Protein AF-A0A1Z8ZRT2-F1 (afdb_monomer_lite)

Structure (mmCIF, N/CA/C/O backbone):
data_AF-A0A1Z8ZRT2-F1
#
_entry.id   AF-A0A1Z8ZRT2-F1
#
loop_
_atom_site.group_PDB
_atom_site.id
_atom_site.type_symbol
_atom_site.label_atom_id
_atom_site.label_alt_id
_atom_site.label_comp_id
_atom_site.label_asym_id
_atom_site.label_entity_id
_atom_site.label_seq_id
_atom_site.pdbx_PDB_ins_code
_atom_site.Cartn_x
_atom_site.Cartn_y
_atom_site.Cartn_z
_atom_site.occupancy
_atom_site.B_iso_or_equiv
_atom_site.auth_seq_id
_atom_site.auth_comp_id
_atom_site.auth_asym_id
_atom_site.auth_atom_id
_atom_site.pdbx_PDB_model_num
ATOM 1 N N . MET A 1 1 ? -51.781 -37.586 45.642 1.00 40.62 1 MET A N 1
ATOM 2 C CA . MET A 1 1 ? -51.085 -38.633 44.865 1.00 40.62 1 MET A CA 1
ATOM 3 C C . MET A 1 1 ? -51.512 -38.488 43.413 1.00 40.62 1 MET A C 1
ATOM 5 O O . MET A 1 1 ? -52.638 -38.838 43.121 1.00 40.62 1 MET A O 1
ATOM 9 N N . ILE A 1 2 ? -50.657 -37.904 42.571 1.00 26.28 2 ILE A N 1
ATOM 10 C CA . ILE A 1 2 ? -50.492 -38.140 41.124 1.00 26.28 2 ILE A CA 1
ATOM 11 C C . ILE A 1 2 ? -49.087 -37.597 40.826 1.00 26.28 2 ILE A C 1
ATOM 13 O O . ILE A 1 2 ? -48.783 -36.442 41.111 1.00 26.28 2 ILE A O 1
ATOM 17 N N . ARG A 1 3 ? -48.207 -38.498 40.387 1.00 27.44 3 ARG A N 1
ATOM 18 C CA . ARG A 1 3 ? -46.852 -38.218 39.903 1.00 27.44 3 ARG A CA 1
ATOM 19 C C . ARG A 1 3 ? -46.964 -37.638 38.494 1.00 27.44 3 ARG A C 1
ATOM 21 O O . ARG A 1 3 ? -47.709 -38.202 37.697 1.00 27.44 3 ARG A O 1
ATOM 28 N N . LEU A 1 4 ? -46.169 -36.621 38.167 1.00 26.97 4 LEU A N 1
ATOM 29 C CA . LEU A 1 4 ? -45.763 -36.389 36.783 1.00 26.97 4 LEU A CA 1
ATOM 30 C C . LEU A 1 4 ? -44.278 -36.702 36.625 1.00 26.97 4 LEU A C 1
ATOM 32 O O . LEU A 1 4 ? -43.431 -36.310 37.426 1.00 26.97 4 LEU A O 1
ATOM 36 N N . THR A 1 5 ? -44.032 -37.519 35.615 1.00 31.81 5 THR A N 1
ATOM 37 C CA . THR A 1 5 ? -42.800 -38.226 35.302 1.00 31.81 5 THR A CA 1
ATOM 38 C C . THR A 1 5 ? -41.973 -37.401 34.316 1.00 31.81 5 THR A C 1
ATOM 40 O O . THR A 1 5 ? -42.526 -36.638 33.529 1.00 31.81 5 THR A O 1
ATOM 43 N N . LYS A 1 6 ? -40.651 -37.586 34.381 1.00 31.73 6 LYS A N 1
ATOM 44 C CA . LYS A 1 6 ? -39.601 -37.042 33.505 1.00 31.73 6 LYS A CA 1
ATOM 45 C C . LYS A 1 6 ? -40.044 -36.813 32.051 1.00 31.73 6 LYS A C 1
ATOM 47 O O . LYS A 1 6 ? -40.508 -37.744 31.397 1.00 31.73 6 LYS A O 1
ATOM 52 N N . ILE A 1 7 ? -39.789 -35.607 31.545 1.00 31.06 7 ILE A N 1
ATOM 53 C CA . ILE A 1 7 ? -39.770 -35.308 30.111 1.00 31.06 7 ILE A CA 1
ATOM 54 C C . ILE A 1 7 ? -38.456 -35.862 29.552 1.00 31.06 7 ILE A C 1
ATOM 56 O O . ILE A 1 7 ? -37.372 -35.521 30.026 1.00 31.06 7 ILE A O 1
ATOM 60 N N . SER A 1 8 ? -38.582 -36.782 28.600 1.00 32.78 8 SER A N 1
ATOM 61 C CA . SER A 1 8 ? -37.483 -37.422 27.884 1.00 32.78 8 SER A CA 1
ATOM 62 C C . SER A 1 8 ? -36.774 -36.427 26.969 1.00 32.78 8 SER A C 1
ATOM 64 O O . SER A 1 8 ? -37.415 -35.673 26.241 1.00 32.78 8 SER A O 1
ATOM 66 N N . SER A 1 9 ? -35.446 -36.470 26.997 1.00 31.97 9 SER A N 1
ATOM 67 C CA . SER A 1 9 ? -34.541 -35.735 26.120 1.00 31.97 9 SER A CA 1
ATOM 68 C C . SER A 1 9 ? -34.845 -36.012 24.644 1.00 31.97 9 SER A C 1
ATOM 70 O O . SER A 1 9 ? -34.827 -37.163 24.209 1.00 31.97 9 SER A O 1
ATOM 72 N N . ILE A 1 10 ? -35.094 -34.955 23.873 1.00 34.88 10 ILE A N 1
ATOM 73 C CA . ILE A 1 10 ? -35.064 -34.997 22.410 1.00 34.88 10 ILE A CA 1
ATOM 74 C C . ILE A 1 10 ? -33.595 -34.870 22.008 1.00 34.88 10 ILE A C 1
ATOM 76 O O . ILE A 1 10 ? -32.973 -33.832 22.218 1.00 34.88 10 ILE A O 1
ATOM 80 N N . LEU A 1 11 ? -33.031 -35.951 21.472 1.00 28.72 11 LEU A N 1
ATOM 81 C CA . LEU A 1 11 ? -31.733 -35.937 20.811 1.00 28.72 11 LEU A CA 1
ATOM 82 C C . LEU A 1 11 ? -31.911 -35.209 19.470 1.00 28.72 11 LEU A C 1
ATOM 84 O O . LEU A 1 11 ? -32.444 -35.782 18.520 1.00 28.72 11 LEU A O 1
ATOM 88 N N . ALA A 1 12 ? -31.525 -33.935 19.410 1.00 32.47 12 ALA A N 1
ATOM 89 C CA . ALA A 1 12 ? -31.417 -33.207 18.154 1.00 32.47 12 ALA A CA 1
ATOM 90 C C . ALA A 1 12 ? -30.205 -33.756 17.392 1.00 32.47 12 ALA A C 1
ATOM 92 O O . ALA A 1 12 ? -29.061 -33.598 17.815 1.00 32.47 12 ALA A O 1
ATOM 93 N N . LEU A 1 13 ? -30.467 -34.453 16.289 1.00 30.58 13 LEU A N 1
ATOM 94 C CA . LEU A 1 13 ? -29.439 -34.875 15.351 1.00 30.58 13 LEU A CA 1
ATOM 95 C C . LEU A 1 13 ? -28.993 -33.626 14.577 1.00 30.58 13 LEU A C 1
ATOM 97 O O . LEU A 1 13 ? -29.640 -33.226 13.613 1.00 30.58 13 LEU A O 1
ATOM 101 N N . ALA A 1 14 ? -27.934 -32.967 15.045 1.00 32.75 14 ALA A N 1
ATOM 102 C CA . ALA A 1 14 ? -27.292 -31.890 14.307 1.00 32.75 14 ALA A CA 1
ATOM 103 C C . ALA A 1 14 ? -26.551 -32.504 13.113 1.00 32.75 14 ALA A C 1
ATOM 105 O O . ALA A 1 14 ? -25.493 -33.115 13.258 1.00 32.75 14 ALA A O 1
ATOM 106 N N . THR A 1 15 ? -27.135 -32.387 11.923 1.00 34.34 15 THR A N 1
ATOM 107 C CA . THR A 1 15 ? -26.413 -32.594 10.668 1.00 34.34 15 THR A CA 1
ATOM 108 C C . THR A 1 15 ? -25.341 -31.514 10.584 1.00 34.34 15 THR A C 1
ATOM 110 O O . THR A 1 15 ? -25.647 -30.362 10.288 1.00 34.34 15 THR A O 1
ATOM 113 N N . ALA A 1 16 ? -24.093 -31.874 10.875 1.00 33.41 16 ALA A N 1
ATOM 114 C CA . ALA A 1 16 ? -22.946 -31.045 10.545 1.00 33.41 16 ALA A CA 1
ATOM 115 C C . ALA A 1 16 ? -22.847 -30.988 9.014 1.00 33.41 16 ALA A C 1
ATOM 117 O O . ALA A 1 16 ? -22.300 -31.890 8.379 1.00 33.41 16 ALA A O 1
ATOM 118 N N . MET A 1 17 ? -23.441 -29.960 8.406 1.00 33.53 17 MET A N 1
ATOM 119 C CA . MET A 1 17 ? -22.989 -29.531 7.091 1.00 33.53 17 MET A CA 1
ATOM 120 C C . MET A 1 17 ? -21.587 -28.978 7.306 1.00 33.53 17 MET A C 1
ATOM 122 O O . MET A 1 17 ? -21.421 -27.974 7.989 1.00 33.53 17 MET A O 1
ATOM 126 N N . ALA A 1 18 ? -20.583 -29.666 6.767 1.00 33.94 18 ALA A N 1
ATOM 127 C CA . ALA A 1 18 ? -19.279 -29.065 6.575 1.00 33.94 18 ALA A CA 1
ATOM 128 C C . ALA A 1 18 ? -19.477 -27.905 5.593 1.00 33.94 18 ALA A C 1
ATOM 130 O O . ALA A 1 18 ? -19.577 -28.117 4.383 1.00 33.94 18 ALA A O 1
ATOM 131 N N . SER A 1 19 ? -19.619 -26.691 6.120 1.00 34.41 19 SER A N 1
ATOM 132 C CA . SER A 1 19 ? -19.402 -25.480 5.351 1.00 34.41 19 SER A CA 1
ATOM 133 C C . SER A 1 19 ? -17.960 -25.544 4.867 1.00 34.41 19 SER A C 1
ATOM 135 O O . SER A 1 19 ? -17.008 -25.497 5.643 1.00 34.41 19 SER A O 1
ATOM 137 N N . ILE A 1 20 ? -17.790 -25.727 3.561 1.00 32.97 20 ILE A N 1
ATOM 138 C CA . ILE A 1 20 ? -16.544 -25.351 2.908 1.00 32.97 20 ILE A CA 1
ATOM 139 C C . ILE A 1 20 ? -16.534 -23.829 3.005 1.00 32.97 20 ILE A C 1
ATOM 141 O O . ILE A 1 20 ? -17.142 -23.151 2.180 1.00 32.97 20 ILE A O 1
ATOM 145 N N . SER A 1 21 ? -15.931 -23.302 4.068 1.00 33.78 21 SER A N 1
ATOM 146 C CA . SER A 1 21 ? -15.617 -21.886 4.167 1.00 33.78 21 SER A CA 1
ATOM 147 C C . SER A 1 21 ? -14.572 -21.605 3.098 1.00 33.78 21 SER A C 1
ATOM 149 O O . SER A 1 21 ? -13.375 -21.786 3.308 1.00 33.78 21 SER A O 1
ATOM 151 N N . THR A 1 22 ? -15.021 -21.227 1.904 1.00 32.25 22 THR A N 1
ATOM 152 C CA . THR A 1 22 ? -14.171 -20.470 0.996 1.00 32.25 22 THR A CA 1
ATOM 153 C C . THR A 1 22 ? -13.932 -19.148 1.703 1.00 32.25 22 THR A C 1
ATOM 155 O O . THR A 1 22 ? -14.836 -18.316 1.755 1.00 32.25 22 THR A O 1
ATOM 158 N N . THR A 1 23 ? -12.762 -18.972 2.315 1.00 39.47 23 THR A N 1
ATOM 159 C CA . THR A 1 23 ? -12.297 -17.631 2.665 1.00 39.47 23 THR A CA 1
ATOM 160 C C . THR A 1 23 ? -12.347 -16.838 1.368 1.00 39.47 23 THR A C 1
ATOM 162 O O . THR A 1 23 ? -11.610 -17.164 0.434 1.00 39.47 23 THR A O 1
ATOM 165 N N . ALA A 1 24 ? -13.284 -15.896 1.255 1.00 46.62 24 ALA A N 1
ATOM 166 C CA . ALA A 1 24 ? -13.259 -14.950 0.155 1.00 46.62 24 ALA A CA 1
ATOM 167 C C . ALA A 1 24 ? -11.859 -14.325 0.173 1.00 46.62 24 ALA A C 1
ATOM 169 O O . ALA A 1 24 ? -11.406 -13.865 1.223 1.00 46.62 24 ALA A O 1
ATOM 170 N N . MET A 1 25 ? -11.135 -14.431 -0.941 1.00 56.59 25 MET A N 1
ATOM 171 C CA . MET A 1 25 ? -9.879 -13.703 -1.088 1.00 56.59 25 MET A CA 1
ATOM 172 C C . MET A 1 25 ? -10.206 -12.218 -0.916 1.00 56.59 25 MET A C 1
ATOM 174 O O . MET A 1 25 ? -11.257 -11.770 -1.374 1.00 56.59 25 MET A O 1
ATOM 178 N N . ALA A 1 26 ? -9.344 -11.490 -0.210 1.00 66.81 26 ALA A N 1
ATOM 179 C CA . ALA A 1 26 ? -9.442 -10.041 -0.114 1.00 66.81 26 ALA A CA 1
ATOM 180 C C . ALA A 1 26 ? -9.537 -9.427 -1.518 1.00 66.81 26 ALA A C 1
ATOM 182 O O . ALA A 1 26 ? -8.738 -9.791 -2.381 1.00 66.81 26 ALA A O 1
ATOM 183 N N . SER A 1 27 ? -10.477 -8.501 -1.726 1.00 88.19 27 SER A N 1
ATOM 184 C CA . SER A 1 27 ? -10.545 -7.725 -2.967 1.00 88.19 27 SER A CA 1
ATOM 185 C C . SER A 1 27 ? -9.287 -6.867 -3.090 1.00 88.19 27 SER A C 1
ATOM 187 O O . SER A 1 27 ? -8.834 -6.273 -2.105 1.00 88.19 27 SER A O 1
ATOM 189 N N . SER A 1 28 ? -8.704 -6.765 -4.286 1.00 95.00 28 SER A N 1
ATOM 190 C CA . SER A 1 28 ? -7.511 -5.934 -4.484 1.00 95.00 28 SER A CA 1
ATOM 191 C C . SER A 1 28 ? -7.528 -5.119 -5.768 1.00 95.00 28 SER A C 1
ATOM 193 O O . SER A 1 28 ? -8.181 -5.458 -6.744 1.00 95.00 28 SER A O 1
ATOM 195 N N . ILE A 1 29 ? -6.793 -4.007 -5.760 1.00 97.81 29 ILE A N 1
ATOM 196 C CA . ILE A 1 29 ? -6.564 -3.150 -6.926 1.00 97.81 29 ILE A CA 1
ATOM 197 C C . ILE A 1 29 ? -5.072 -3.176 -7.233 1.00 97.81 29 ILE A C 1
ATOM 199 O O . ILE A 1 29 ? -4.267 -2.636 -6.473 1.00 97.81 29 ILE A O 1
ATOM 203 N N . GLY A 1 30 ? -4.701 -3.798 -8.349 1.00 97.06 30 GLY A N 1
ATOM 204 C CA . GLY A 1 30 ? -3.339 -3.806 -8.875 1.00 97.06 30 GLY A CA 1
ATOM 205 C C . GLY A 1 30 ? -3.077 -2.729 -9.887 1.00 97.06 30 GLY A C 1
ATOM 206 O O . GLY A 1 30 ? -3.817 -2.629 -10.863 1.00 97.06 30 GLY A O 1
ATOM 207 N N . VAL A 1 31 ? -1.979 -2.002 -9.727 1.00 94.94 31 VAL A N 1
ATOM 208 C CA . VAL A 1 31 ? -1.516 -1.050 -10.730 1.00 94.94 31 VAL A CA 1
ATOM 209 C C . VAL A 1 31 ? -0.057 -1.310 -11.044 1.00 94.94 31 VAL A C 1
ATOM 211 O O . VAL A 1 31 ? 0.807 -1.273 -10.174 1.00 94.94 31 VAL A O 1
ATOM 214 N N . ASN A 1 32 ? 0.208 -1.547 -12.318 1.00 90.94 32 ASN A N 1
ATOM 215 C CA . ASN A 1 32 ? 1.533 -1.792 -12.848 1.00 90.94 32 ASN A CA 1
ATOM 216 C C . ASN A 1 32 ? 1.996 -0.588 -13.675 1.00 90.94 32 ASN A C 1
ATOM 218 O O . ASN A 1 32 ? 1.208 0.002 -14.424 1.00 90.94 32 ASN A O 1
ATOM 222 N N . THR A 1 33 ? 3.279 -0.244 -13.584 1.00 83.44 33 THR A N 1
ATOM 223 C CA . THR A 1 33 ? 3.902 0.628 -14.583 1.00 83.44 33 THR A CA 1
ATOM 224 C C . THR A 1 33 ? 3.950 -0.133 -15.907 1.00 83.44 33 THR A C 1
ATOM 226 O O . THR A 1 33 ? 4.664 -1.118 -16.043 1.00 83.44 33 THR A O 1
ATOM 229 N N . GLY A 1 34 ? 3.128 0.274 -16.874 1.00 71.56 34 GLY A N 1
ATOM 230 C CA . GLY A 1 34 ? 3.142 -0.289 -18.223 1.00 71.56 34 GLY A CA 1
ATOM 231 C C . GLY A 1 34 ? 4.236 0.352 -19.084 1.00 71.56 34 GLY A C 1
ATOM 232 O O . GLY A 1 34 ? 4.820 1.365 -18.689 1.00 71.56 34 GLY A O 1
ATOM 233 N N . PRO A 1 35 ? 4.521 -0.203 -20.273 1.00 67.12 35 PRO A N 1
ATOM 234 C CA . PRO A 1 35 ? 5.529 0.347 -21.164 1.00 67.12 35 PRO A CA 1
ATOM 235 C C . PRO A 1 35 ? 5.057 1.678 -21.726 1.00 67.12 35 PRO A C 1
ATOM 237 O O . PRO A 1 35 ? 3.865 1.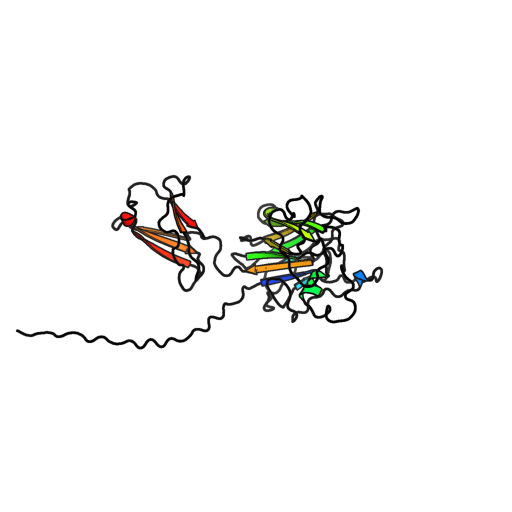885 -21.973 1.00 67.12 35 PRO A O 1
ATOM 240 N N . SER A 1 36 ? 6.013 2.550 -22.020 1.00 57.62 36 SER A N 1
ATOM 241 C CA . SER A 1 36 ? 5.745 3.744 -22.798 1.00 57.62 36 SER A CA 1
ATOM 242 C C . SER A 1 36 ? 5.508 3.385 -24.256 1.00 57.62 36 SER A C 1
ATOM 244 O O . SER A 1 36 ? 6.184 2.525 -24.817 1.00 57.62 36 SER A O 1
ATOM 246 N N . ASN A 1 37 ? 4.617 4.103 -24.939 1.00 49.88 37 ASN A N 1
ATOM 247 C CA . ASN A 1 37 ? 4.664 4.157 -26.402 1.00 49.88 37 ASN A CA 1
ATOM 248 C C . ASN A 1 37 ? 5.900 4.972 -26.854 1.00 49.88 37 ASN A C 1
ATOM 250 O O . ASN A 1 37 ? 5.742 6.093 -27.327 1.00 49.88 37 ASN A O 1
ATOM 254 N N . ALA A 1 38 ? 7.102 4.429 -26.625 1.00 40.00 38 ALA A N 1
ATOM 255 C CA . ALA A 1 38 ? 8.423 4.701 -27.209 1.00 40.00 38 ALA A CA 1
ATOM 256 C C . ALA A 1 38 ? 9.478 4.201 -26.186 1.00 40.00 38 ALA A C 1
ATOM 258 O O . ALA A 1 38 ? 9.766 4.910 -25.234 1.00 40.00 38 ALA A O 1
ATOM 259 N N . GLY A 1 39 ? 10.091 3.026 -26.297 1.00 44.75 39 GLY A N 1
ATOM 260 C CA . GLY A 1 39 ? 10.243 2.231 -27.501 1.00 44.75 39 GLY A CA 1
ATOM 261 C C . GLY A 1 39 ? 10.816 3.038 -28.662 1.00 44.75 39 GLY A C 1
ATOM 262 O O . GLY A 1 39 ? 10.532 2.701 -29.805 1.00 44.75 39 GLY A O 1
ATOM 263 N N . ASP A 1 40 ? 11.544 4.137 -28.425 1.00 39.88 40 ASP A N 1
ATOM 264 C CA . ASP A 1 40 ? 12.208 4.844 -29.531 1.00 39.88 40 ASP A CA 1
ATOM 265 C C . ASP A 1 40 ? 13.368 4.013 -30.118 1.00 39.88 40 ASP A C 1
ATOM 267 O O . ASP A 1 40 ? 13.955 4.382 -31.136 1.00 39.88 40 ASP A O 1
ATOM 271 N N . GLY A 1 41 ? 13.659 2.861 -29.498 1.00 40.47 41 GLY A N 1
ATOM 272 C CA . GLY A 1 41 ? 14.710 1.939 -29.899 1.00 40.47 41 GLY A CA 1
ATOM 273 C C . GLY A 1 41 ? 16.104 2.479 -29.601 1.00 40.47 41 GLY A C 1
ATOM 274 O O . GLY A 1 41 ? 17.073 1.947 -30.142 1.00 40.47 41 GLY A O 1
ATOM 275 N N . SER A 1 42 ? 16.220 3.533 -28.787 1.00 39.72 42 SER A N 1
ATOM 276 C CA . SER A 1 42 ? 17.508 4.089 -28.381 1.00 39.72 42 SER A CA 1
ATOM 277 C C . SER A 1 42 ? 18.240 3.195 -27.379 1.00 39.72 42 SER A C 1
ATOM 279 O O . SER A 1 42 ? 19.470 3.266 -27.315 1.00 39.72 42 SER A O 1
ATOM 281 N N . SER A 1 43 ? 17.524 2.300 -26.684 1.00 48.66 43 SER A N 1
ATOM 282 C CA . SER A 1 43 ? 18.099 1.296 -25.788 1.00 48.66 43 SER A CA 1
ATOM 283 C C . SER A 1 43 ? 17.366 -0.068 -25.857 1.00 48.66 43 SER A C 1
ATOM 285 O O . SER A 1 43 ? 16.169 -0.119 -26.165 1.00 48.66 43 SER A O 1
ATOM 287 N N . PRO A 1 44 ? 18.059 -1.202 -25.621 1.00 49.03 44 PRO A N 1
ATOM 288 C CA . PRO A 1 44 ? 17.436 -2.517 -25.415 1.00 49.03 44 PRO A CA 1
ATOM 289 C C . PRO A 1 44 ? 16.411 -2.563 -24.270 1.00 49.03 44 PRO A C 1
ATOM 291 O O . PRO A 1 44 ? 15.555 -3.447 -24.257 1.00 49.03 44 PRO A O 1
ATOM 294 N N . GLU A 1 45 ? 16.505 -1.640 -23.318 1.00 49.31 45 GLU A N 1
ATOM 295 C CA . GLU A 1 45 ? 15.654 -1.486 -22.138 1.00 49.31 45 GLU A CA 1
ATOM 296 C C . GLU A 1 45 ? 14.284 -0.868 -22.494 1.00 49.31 45 GLU A C 1
ATOM 298 O O . GLU A 1 45 ? 13.249 -1.305 -21.990 1.00 49.31 45 GLU A O 1
ATOM 303 N N . ASP A 1 46 ? 14.241 0.023 -23.491 1.00 48.72 46 ASP A N 1
ATOM 304 C CA . ASP A 1 46 ? 13.020 0.702 -23.958 1.00 48.72 46 ASP A CA 1
ATOM 305 C C . ASP A 1 46 ? 12.096 -0.165 -24.836 1.00 48.72 46 ASP A C 1
ATOM 307 O O . ASP A 1 46 ? 10.977 0.240 -25.157 1.00 48.72 46 ASP A O 1
ATOM 311 N N . ALA A 1 47 ? 12.546 -1.347 -25.266 1.00 47.09 47 ALA A N 1
ATOM 312 C CA . ALA A 1 47 ? 11.814 -2.230 -26.183 1.00 47.09 47 ALA A CA 1
ATOM 313 C C . ALA A 1 47 ? 11.018 -3.349 -25.480 1.00 47.09 47 ALA A C 1
ATOM 315 O O . ALA A 1 47 ? 10.528 -4.267 -26.146 1.00 47.09 47 ALA A O 1
ATOM 316 N N . GLN A 1 48 ? 10.928 -3.327 -24.149 1.00 60.78 48 GLN A N 1
ATOM 317 C CA . GLN A 1 48 ? 10.548 -4.509 -23.380 1.00 60.78 48 GLN A CA 1
ATOM 318 C C . GLN A 1 48 ? 9.108 -4.485 -22.877 1.00 60.78 48 GLN A C 1
ATOM 320 O O . GLN A 1 48 ? 8.577 -3.463 -22.455 1.00 60.78 48 GLN A O 1
ATOM 325 N N . ASN A 1 49 ? 8.472 -5.657 -22.923 1.00 65.56 49 ASN A N 1
ATOM 326 C CA . ASN A 1 49 ? 7.120 -5.845 -22.425 1.00 65.56 49 ASN A CA 1
ATOM 327 C C . ASN A 1 49 ? 7.137 -5.986 -20.897 1.00 65.56 49 ASN A C 1
ATOM 329 O O . ASN A 1 49 ? 7.528 -7.029 -20.385 1.00 65.56 49 ASN A O 1
ATOM 333 N N . ASN A 1 50 ? 6.677 -4.961 -20.193 1.00 76.00 50 ASN A N 1
ATOM 334 C CA . ASN A 1 50 ? 6.294 -4.987 -18.780 1.00 76.00 50 ASN A CA 1
ATOM 335 C C . ASN A 1 50 ? 4.767 -4.921 -18.617 1.00 76.00 50 ASN A C 1
ATOM 337 O O . ASN A 1 50 ? 4.283 -4.628 -17.534 1.00 76.00 50 ASN A O 1
ATOM 341 N N . VAL A 1 51 ? 3.976 -5.176 -19.669 1.00 83.62 51 VAL A N 1
ATOM 342 C CA . VAL A 1 51 ? 2.522 -5.340 -19.521 1.00 83.62 51 VAL A CA 1
ATOM 343 C C . VAL A 1 51 ? 2.260 -6.650 -18.798 1.00 83.62 51 VAL A C 1
ATOM 345 O O . VAL A 1 51 ? 2.676 -7.702 -19.281 1.00 83.62 51 VAL A O 1
ATOM 348 N N . VAL A 1 52 ? 1.505 -6.596 -17.703 1.00 88.00 52 VAL A N 1
ATOM 349 C CA . VAL A 1 52 ? 0.958 -7.774 -17.022 1.00 88.00 52 VAL A CA 1
ATOM 350 C C . VAL A 1 52 ? -0.391 -8.113 -17.669 1.00 88.00 52 VAL A C 1
ATOM 352 O O . VAL A 1 52 ? -1.338 -7.334 -17.530 1.00 88.00 52 VAL A O 1
ATOM 355 N N . PRO A 1 53 ? -0.520 -9.227 -18.418 1.00 88.19 53 PRO A N 1
ATOM 356 C CA . PRO A 1 53 ? -1.787 -9.612 -19.030 1.00 88.19 53 PRO A CA 1
ATOM 357 C C . PRO A 1 53 ? -2.892 -9.805 -17.983 1.00 88.19 53 PRO A C 1
ATOM 359 O O . PRO A 1 53 ? -2.598 -10.282 -16.889 1.00 88.19 53 PRO A O 1
ATOM 362 N N . PRO A 1 54 ? -4.174 -9.573 -18.324 1.00 89.25 54 PRO A N 1
ATOM 363 C CA . PRO A 1 54 ? -5.282 -9.773 -17.385 1.00 89.25 54 PRO A CA 1
ATOM 364 C C . PRO A 1 54 ? -5.349 -11.183 -16.784 1.00 89.25 54 PRO A C 1
ATOM 366 O O . PRO A 1 54 ? -5.845 -11.357 -15.682 1.00 89.25 54 PRO A O 1
ATOM 369 N N . THR A 1 55 ? -4.833 -12.194 -17.490 1.00 89.19 55 THR A N 1
ATOM 370 C CA . THR A 1 55 ? -4.806 -13.595 -17.042 1.00 89.19 55 THR A CA 1
ATOM 371 C C . THR A 1 55 ? -3.547 -13.984 -16.270 1.00 89.19 55 THR A C 1
ATOM 373 O O . THR A 1 55 ? -3.479 -15.103 -15.768 1.00 89.19 55 THR A O 1
ATOM 376 N N . SER A 1 56 ? -2.525 -13.130 -16.244 1.00 90.25 56 SER A N 1
ATOM 377 C CA . SER A 1 56 ? -1.291 -13.402 -15.512 1.00 90.25 56 SER A CA 1
ATOM 378 C C . SER A 1 56 ? -1.468 -13.013 -14.054 1.00 90.25 56 SER A C 1
ATOM 380 O O . SER A 1 56 ? -2.036 -11.967 -13.745 1.00 90.25 56 SER A O 1
ATOM 382 N N . THR A 1 57 ? -0.968 -13.865 -13.168 1.00 92.31 57 THR A N 1
ATOM 383 C CA . THR A 1 57 ? -0.924 -13.586 -11.737 1.00 92.31 57 THR A CA 1
ATOM 384 C C . THR A 1 57 ? 0.383 -12.886 -11.397 1.00 92.31 57 THR A C 1
ATOM 386 O O . THR A 1 57 ? 1.428 -13.319 -11.882 1.00 92.31 57 THR A O 1
ATOM 389 N N . ALA A 1 58 ? 0.317 -11.830 -10.586 1.00 93.75 58 ALA A N 1
ATOM 390 C CA . ALA A 1 58 ? 1.501 -11.180 -10.033 1.00 93.75 58 ALA A CA 1
ATOM 391 C C . ALA A 1 58 ? 1.263 -10.629 -8.617 1.00 93.75 58 ALA A C 1
ATOM 393 O O . ALA A 1 58 ? 0.108 -10.371 -8.256 1.00 93.75 58 ALA A O 1
ATOM 394 N N . GLY A 1 59 ? 2.349 -10.383 -7.880 1.00 94.44 59 GLY A N 1
ATOM 395 C CA . GLY A 1 59 ? 2.378 -9.772 -6.551 1.00 94.44 59 GLY A CA 1
ATOM 396 C C . GLY A 1 59 ? 2.486 -10.779 -5.403 1.00 94.44 59 GLY A C 1
ATOM 397 O O . GLY A 1 59 ? 2.116 -11.945 -5.537 1.00 94.44 59 GLY A O 1
ATOM 398 N N . ILE A 1 60 ? 2.950 -10.312 -4.233 1.00 93.62 60 ILE A N 1
ATOM 399 C CA . ILE A 1 60 ? 2.996 -11.135 -3.009 1.00 93.62 60 ILE A CA 1
ATOM 400 C C . ILE A 1 60 ? 1.593 -11.505 -2.523 1.00 93.62 60 ILE A C 1
ATOM 402 O O . ILE A 1 60 ? 1.407 -12.578 -1.952 1.00 93.62 60 ILE A O 1
ATOM 406 N N . VAL A 1 61 ? 0.611 -10.634 -2.784 1.00 93.19 61 VAL A N 1
ATOM 407 C CA . VAL A 1 61 ? -0.815 -10.965 -2.760 1.00 93.19 61 VAL A CA 1
ATOM 408 C C . VAL A 1 61 ? -1.192 -11.319 -4.197 1.00 93.19 61 VAL A C 1
ATOM 410 O O . VAL A 1 61 ? -1.397 -10.409 -5.002 1.00 93.19 61 VAL A O 1
ATOM 413 N N . PRO A 1 62 ? -1.230 -12.610 -4.569 1.00 91.56 62 PRO A N 1
ATOM 414 C CA . PRO A 1 62 ? -1.311 -12.980 -5.973 1.00 91.56 62 PRO A CA 1
ATOM 415 C C . PRO A 1 62 ? -2.663 -12.563 -6.553 1.00 91.56 62 PRO A C 1
ATOM 417 O O . PRO A 1 62 ? -3.701 -13.038 -6.094 1.00 91.56 62 PRO A O 1
ATOM 420 N N . GLN A 1 63 ? -2.654 -11.713 -7.581 1.00 93.25 63 GLN A N 1
ATOM 421 C CA . GLN A 1 63 ? -3.876 -11.286 -8.272 1.00 93.25 63 GLN A CA 1
ATOM 422 C C . GLN A 1 63 ? -3.723 -11.324 -9.794 1.00 93.25 63 GLN A C 1
ATOM 424 O O . GLN A 1 63 ? -2.622 -11.185 -10.332 1.00 93.25 63 GLN A O 1
ATOM 429 N N . THR A 1 64 ? -4.858 -11.432 -10.476 1.00 93.06 64 THR A N 1
ATOM 430 C CA . THR A 1 64 ? -5.025 -11.201 -11.918 1.00 93.06 64 THR A CA 1
ATOM 431 C C . THR A 1 64 ? -5.538 -9.781 -12.196 1.00 93.06 64 THR A C 1
ATOM 433 O O . THR A 1 64 ? -5.691 -8.990 -11.273 1.00 93.06 64 THR A O 1
ATOM 436 N N . ASN A 1 65 ? -5.813 -9.441 -13.462 1.00 94.50 65 ASN A N 1
ATOM 437 C CA . ASN A 1 65 ? -6.455 -8.173 -13.856 1.00 94.50 65 ASN A CA 1
ATOM 438 C C . ASN A 1 65 ? -5.713 -6.891 -13.426 1.00 94.50 65 ASN A C 1
ATOM 440 O O . ASN A 1 65 ? -6.327 -5.867 -13.134 1.00 94.50 65 ASN A O 1
ATOM 444 N N . TRP A 1 66 ? -4.379 -6.918 -13.449 1.00 94.69 66 TRP A N 1
ATOM 445 C CA . TRP A 1 66 ? -3.559 -5.734 -13.191 1.00 94.69 66 TRP A CA 1
ATOM 446 C C . TRP A 1 66 ? -3.868 -4.586 -14.166 1.00 94.69 66 TRP A C 1
ATOM 448 O O . TRP A 1 66 ? -3.898 -4.758 -15.389 1.00 94.69 66 TRP A O 1
ATOM 458 N N . ASN A 1 67 ? -4.021 -3.380 -13.621 1.00 93.81 67 ASN A N 1
ATOM 459 C CA . ASN A 1 67 ? -4.202 -2.156 -14.391 1.00 93.81 67 ASN A CA 1
ATOM 460 C C . ASN A 1 67 ? -2.838 -1.665 -14.890 1.00 93.81 67 ASN A C 1
ATOM 462 O O . ASN A 1 67 ? -2.000 -1.227 -14.104 1.00 93.81 67 ASN A O 1
ATOM 466 N N . ASN A 1 68 ? -2.600 -1.729 -16.200 1.00 88.56 68 ASN A N 1
ATOM 467 C CA . ASN A 1 68 ? -1.326 -1.319 -16.796 1.00 88.56 68 ASN A CA 1
ATOM 468 C C . ASN A 1 68 ? -1.347 0.166 -17.184 1.00 88.56 68 ASN A C 1
ATOM 470 O O . ASN A 1 68 ? -2.087 0.575 -18.081 1.00 88.56 68 ASN A O 1
ATOM 474 N N . VAL A 1 69 ? -0.501 0.970 -16.541 1.00 83.56 69 VAL A N 1
ATOM 475 C CA . VAL A 1 69 ? -0.350 2.406 -16.811 1.00 83.56 69 VAL A CA 1
ATOM 476 C C . VAL A 1 69 ? 0.614 2.606 -17.981 1.00 83.56 69 VAL A C 1
ATOM 478 O O . VAL A 1 69 ? 1.825 2.643 -17.797 1.00 83.56 69 VAL A O 1
ATOM 481 N N . MET A 1 70 ? 0.088 2.733 -19.198 1.00 75.31 70 MET A N 1
ATOM 482 C CA . MET A 1 70 ? 0.892 2.738 -20.436 1.00 75.31 70 MET A CA 1
ATOM 483 C C . MET A 1 70 ? 1.543 4.097 -20.772 1.00 75.31 70 MET A C 1
ATOM 485 O O . MET A 1 70 ? 2.206 4.223 -21.803 1.00 75.31 70 MET A O 1
ATOM 489 N N . GLN A 1 71 ? 1.268 5.162 -19.997 1.00 69.44 71 GLN A N 1
ATOM 490 C CA . GLN A 1 71 ? 1.718 6.533 -20.296 1.00 69.44 71 GLN A CA 1
ATOM 491 C C . GLN A 1 71 ? 2.246 7.330 -19.091 1.00 69.44 71 GLN A C 1
ATOM 493 O O . GLN A 1 71 ? 1.768 7.183 -17.970 1.00 69.44 71 GLN A O 1
ATOM 498 N N . GLY A 1 72 ? 3.262 8.162 -19.339 1.00 64.12 72 GLY A N 1
ATOM 499 C CA . GLY A 1 72 ? 3.902 9.035 -18.368 1.00 64.12 72 GLY A CA 1
ATOM 500 C C . GLY A 1 72 ? 3.126 10.325 -18.379 1.00 64.12 72 GLY A C 1
ATOM 501 O O . GLY A 1 72 ? 2.788 10.822 -19.453 1.00 64.12 72 GLY A O 1
ATOM 502 N N . ASN A 1 73 ? 2.803 10.841 -17.195 1.00 70.12 73 ASN A N 1
ATOM 503 C CA . ASN A 1 73 ? 1.774 11.868 -17.033 1.00 70.12 73 ASN A CA 1
ATOM 504 C C . ASN A 1 73 ? 0.399 11.358 -17.488 1.00 70.12 73 ASN A C 1
ATOM 506 O O . ASN A 1 73 ? -0.174 11.816 -18.478 1.00 70.12 73 ASN A O 1
ATOM 510 N N . TRP A 1 74 ? -0.125 10.393 -16.733 1.00 73.69 74 TRP A N 1
ATOM 511 C CA . TRP A 1 74 ? -1.458 9.845 -16.929 1.00 73.69 74 TRP A CA 1
ATOM 512 C C . TRP A 1 74 ? -2.452 10.595 -16.046 1.00 73.69 74 TRP A C 1
ATOM 514 O O . TRP A 1 74 ? -2.300 10.643 -14.823 1.00 73.69 74 TRP A O 1
ATOM 524 N N . GLY A 1 75 ? -3.460 11.208 -16.671 1.00 81.12 75 GLY A N 1
ATOM 525 C CA . GLY A 1 75 ? -4.580 11.799 -15.940 1.00 81.12 75 GLY A CA 1
ATOM 526 C C . GLY A 1 75 ? -5.388 10.735 -15.197 1.00 81.12 75 GLY A C 1
ATOM 527 O O . GLY A 1 75 ? -5.217 9.546 -15.442 1.00 81.12 75 GLY A O 1
ATOM 528 N N . ALA A 1 76 ? -6.287 11.165 -14.312 1.00 89.88 76 ALA A N 1
ATOM 529 C CA . ALA A 1 76 ? -7.144 10.257 -13.552 1.00 89.88 76 ALA A CA 1
ATOM 530 C C . ALA A 1 76 ? -7.904 9.296 -14.481 1.00 89.88 76 ALA A C 1
ATOM 532 O O . ALA A 1 76 ? -8.623 9.738 -15.383 1.00 89.88 76 ALA A O 1
ATOM 533 N N . GLN A 1 77 ? -7.720 7.993 -14.277 1.00 90.62 77 GLN A N 1
ATOM 534 C CA . GLN A 1 77 ? -8.433 6.922 -14.973 1.00 90.62 77 GLN A CA 1
ATOM 535 C C . GLN A 1 77 ? -9.030 5.952 -13.967 1.00 90.62 77 GLN A C 1
ATOM 537 O O . GLN A 1 77 ? -8.395 5.645 -12.962 1.00 90.62 77 GLN A O 1
ATOM 542 N N . GLN A 1 78 ? -10.226 5.452 -14.270 1.00 95.38 78 GLN A N 1
ATOM 543 C CA . GLN A 1 78 ? -10.836 4.379 -13.495 1.00 95.38 78 GLN A CA 1
ATOM 544 C C . GLN A 1 78 ? -10.047 3.080 -13.656 1.00 95.38 78 GLN A C 1
ATOM 546 O O . GLN A 1 78 ? -9.519 2.798 -14.734 1.00 95.38 78 GLN A O 1
ATOM 551 N N . VAL A 1 79 ? -9.996 2.299 -12.584 1.00 95.88 79 VAL A N 1
ATOM 552 C CA . VAL A 1 79 ? -9.286 1.018 -12.519 1.00 95.88 79 VAL A CA 1
ATOM 553 C C . VAL A 1 79 ? -10.244 -0.129 -12.218 1.00 95.88 79 VAL A C 1
ATOM 555 O O . VAL A 1 79 ? -11.358 0.088 -11.740 1.00 95.88 79 VAL A O 1
ATOM 558 N N . THR A 1 80 ? -9.827 -1.353 -12.526 1.00 95.88 80 THR A N 1
ATOM 559 C CA . THR A 1 80 ? -10.541 -2.574 -12.146 1.00 95.88 80 THR A CA 1
ATOM 560 C C . THR A 1 80 ? -9.965 -3.199 -10.881 1.00 95.88 80 THR A C 1
ATOM 562 O O . THR A 1 80 ? -8.779 -3.025 -10.592 1.00 95.88 80 THR A O 1
ATOM 565 N N . ASP A 1 81 ? -10.790 -3.951 -10.157 1.00 95.06 81 ASP A N 1
ATOM 566 C CA . ASP A 1 81 ? -10.329 -4.874 -9.115 1.00 95.06 81 ASP A CA 1
ATOM 567 C C . ASP A 1 81 ? -9.702 -6.159 -9.705 1.00 95.06 81 ASP A C 1
ATOM 569 O O . ASP A 1 81 ? -9.611 -6.339 -10.927 1.00 95.06 81 ASP A O 1
ATOM 573 N N . ASP A 1 82 ? -9.291 -7.074 -8.829 1.00 92.88 82 ASP A N 1
ATOM 574 C CA . ASP A 1 82 ? -8.692 -8.374 -9.140 1.00 92.88 82 ASP A CA 1
ATOM 575 C C . ASP A 1 82 ? -9.647 -9.339 -9.859 1.00 92.88 82 ASP A C 1
ATOM 577 O O . ASP A 1 82 ? -9.193 -10.250 -10.564 1.00 92.88 82 ASP A O 1
ATOM 581 N N . SER A 1 83 ? -10.961 -9.102 -9.773 1.00 90.25 83 SER A N 1
ATOM 582 C CA . SER A 1 83 ? -11.995 -9.810 -10.538 1.00 90.25 83 SER A CA 1
ATOM 583 C C . SER A 1 83 ? -12.203 -9.240 -11.950 1.00 90.25 83 SER A C 1
ATOM 585 O O . SER A 1 83 ? -12.834 -9.885 -12.793 1.00 90.25 83 SER A O 1
ATOM 587 N N . GLY A 1 84 ? -11.644 -8.058 -12.232 1.00 91.19 84 GLY A N 1
ATOM 588 C CA . GLY A 1 84 ? -11.831 -7.315 -13.477 1.00 91.19 84 GLY A CA 1
ATOM 589 C C . GLY A 1 84 ? -13.061 -6.398 -13.471 1.00 91.19 84 GLY A C 1
ATOM 590 O O . GLY A 1 84 ? -13.461 -5.904 -14.529 1.00 91.19 84 GLY A O 1
ATOM 591 N N . THR A 1 85 ? -13.677 -6.160 -12.312 1.00 93.69 85 THR A N 1
ATOM 592 C CA . THR A 1 85 ? -14.820 -5.250 -12.168 1.00 93.69 85 THR A CA 1
ATOM 593 C C . THR A 1 85 ? -14.332 -3.807 -12.148 1.00 93.69 85 THR A C 1
ATOM 595 O O . THR A 1 85 ? -13.446 -3.456 -11.378 1.00 93.69 85 THR A O 1
ATOM 598 N N . LEU A 1 86 ? -14.913 -2.953 -12.996 1.00 95.94 86 LEU A N 1
ATOM 599 C CA . LEU A 1 86 ? -14.577 -1.529 -13.054 1.00 95.94 86 LEU A CA 1
ATOM 600 C C . LEU A 1 86 ? -15.074 -0.792 -11.804 1.00 95.94 86 LEU A C 1
ATOM 602 O O . LEU A 1 86 ? -16.257 -0.874 -11.467 1.00 95.94 86 LEU A O 1
ATOM 606 N N . LEU A 1 87 ? -14.185 -0.032 -11.167 1.00 95.69 87 LEU A N 1
ATOM 607 C CA . LEU A 1 87 ? -14.451 0.710 -9.938 1.00 95.69 87 LEU A CA 1
ATOM 608 C C . LEU A 1 87 ? -14.641 2.212 -10.192 1.00 95.69 87 LEU A C 1
ATOM 610 O O . LEU A 1 87 ? -14.283 2.751 -11.240 1.00 95.69 87 LEU A O 1
ATOM 614 N N . ALA A 1 88 ? -15.187 2.902 -9.186 1.00 95.50 88 ALA A N 1
ATOM 615 C CA . ALA A 1 88 ? -15.171 4.364 -9.125 1.00 95.50 88 ALA A CA 1
ATOM 616 C C . ALA A 1 88 ? -13.745 4.902 -8.900 1.00 95.50 88 ALA A C 1
ATOM 618 O O . ALA A 1 88 ? -13.392 5.945 -9.444 1.00 95.50 88 ALA A O 1
ATOM 619 N N . THR A 1 89 ? -12.916 4.121 -8.197 1.00 97.44 89 THR A N 1
ATOM 620 C CA . THR A 1 89 ? -11.517 4.420 -7.895 1.00 97.44 89 THR A CA 1
ATOM 621 C C . THR A 1 89 ? -10.766 4.906 -9.118 1.00 97.44 89 THR A C 1
ATOM 623 O O . THR A 1 89 ? -10.790 4.249 -10.163 1.00 97.44 89 THR A O 1
ATOM 626 N N . THR A 1 90 ? -10.058 6.027 -8.977 1.00 96.62 90 THR A N 1
ATOM 627 C CA . THR A 1 90 ? -9.200 6.541 -10.044 1.00 96.62 90 THR A CA 1
ATOM 628 C C . THR A 1 90 ? -7.742 6.558 -9.643 1.00 96.62 90 THR A C 1
ATOM 630 O O . THR A 1 90 ? -7.413 6.755 -8.477 1.00 96.62 90 THR A O 1
ATOM 633 N N . VAL A 1 91 ? -6.867 6.363 -10.625 1.00 94.69 91 VAL A N 1
ATOM 634 C CA . VAL A 1 91 ? -5.416 6.442 -10.467 1.00 94.69 91 VAL A CA 1
ATOM 635 C C . VAL A 1 91 ? -4.865 7.434 -11.482 1.00 94.69 91 VAL A C 1
ATOM 637 O O . VAL A 1 91 ? -5.270 7.452 -12.644 1.00 94.69 91 VAL A O 1
ATOM 640 N N . SER A 1 92 ? -3.935 8.271 -11.035 1.00 91.62 92 SER A N 1
ATOM 641 C CA . SER A 1 92 ? -3.169 9.193 -11.874 1.00 91.62 92 SER A CA 1
ATOM 642 C C . SER A 1 92 ? -1.700 9.184 -11.470 1.00 91.62 92 SER A C 1
ATOM 644 O O . SER A 1 92 ? -1.351 8.840 -10.341 1.00 91.62 92 SER A O 1
ATOM 646 N N . VAL A 1 93 ? -0.826 9.556 -12.400 1.00 87.19 93 VAL A N 1
ATOM 647 C CA . VAL A 1 93 ? 0.623 9.636 -12.179 1.00 87.19 93 VAL A CA 1
ATOM 648 C C . VAL A 1 93 ? 1.187 10.820 -12.941 1.00 87.19 93 VAL A C 1
ATOM 650 O O . VAL A 1 93 ? 0.824 11.046 -14.093 1.00 87.19 93 VAL A O 1
ATOM 653 N N . GLN A 1 94 ? 2.120 11.545 -12.326 1.00 76.88 94 GLN A N 1
ATOM 654 C CA . GLN A 1 94 ? 2.950 12.538 -13.004 1.00 76.88 94 GLN A CA 1
ATOM 655 C C . GLN A 1 94 ? 4.421 12.199 -12.786 1.00 76.88 94 GLN A C 1
ATOM 657 O O . GLN A 1 94 ? 4.925 12.296 -11.671 1.00 76.88 94 GLN A O 1
ATOM 662 N N . THR A 1 95 ? 5.098 11.752 -13.841 1.00 71.12 95 THR A N 1
ATOM 663 C CA . THR A 1 95 ? 6.478 11.266 -13.755 1.00 71.12 95 THR A CA 1
ATOM 664 C C . THR A 1 95 ? 7.210 11.401 -15.089 1.00 71.12 95 THR A C 1
ATOM 666 O O . THR A 1 95 ? 6.585 11.515 -16.149 1.00 71.12 95 THR A O 1
ATOM 669 N N . SER A 1 96 ? 8.539 11.385 -15.019 1.00 61.97 96 SER A N 1
ATOM 670 C CA . SER A 1 96 ? 9.475 11.508 -16.138 1.00 61.97 96 SER A CA 1
ATOM 671 C C . SER A 1 96 ? 10.170 10.155 -16.342 1.00 61.97 96 SER A C 1
ATOM 673 O O . SER A 1 96 ? 11.343 10.026 -16.030 1.00 61.97 96 SER A O 1
ATOM 675 N N . TRP A 1 97 ? 9.405 9.151 -16.778 1.00 63.84 97 TRP A N 1
ATOM 676 C CA . TRP A 1 97 ? 9.728 7.712 -16.860 1.00 63.84 97 TRP A CA 1
ATOM 677 C C . TRP A 1 97 ? 11.183 7.238 -17.067 1.00 63.84 97 TRP A C 1
ATOM 679 O O . TRP A 1 97 ? 11.969 7.883 -17.759 1.00 63.84 97 TRP A O 1
ATOM 689 N N . ALA A 1 98 ? 11.434 5.977 -16.672 1.00 52.03 98 ALA A N 1
ATOM 690 C CA . ALA A 1 98 ? 12.477 5.104 -17.230 1.00 52.03 98 ALA A CA 1
ATOM 691 C C . ALA A 1 98 ? 11.898 3.698 -17.521 1.00 52.03 98 ALA A C 1
ATOM 693 O O . ALA A 1 98 ? 11.265 3.130 -16.646 1.00 52.03 98 ALA A O 1
ATOM 694 N N . ASN A 1 99 ? 12.090 3.102 -18.705 1.00 55.97 99 ASN A N 1
ATOM 695 C CA . ASN A 1 99 ? 11.669 1.708 -18.942 1.00 55.97 99 ASN A CA 1
ATOM 696 C C . ASN A 1 99 ? 12.848 0.732 -18.936 1.00 55.97 99 ASN A C 1
ATOM 698 O O . ASN A 1 99 ? 13.911 1.049 -19.457 1.00 55.97 99 ASN A O 1
ATOM 702 N N . GLY A 1 100 ? 12.576 -0.466 -18.401 1.00 55.53 100 GLY A N 1
ATOM 703 C CA . GLY A 1 100 ? 13.349 -1.701 -18.538 1.00 55.53 100 GLY A CA 1
ATOM 704 C C . GLY A 1 100 ? 14.555 -1.824 -17.610 1.00 55.53 100 GLY A C 1
ATOM 705 O O . GLY A 1 100 ? 15.596 -1.229 -17.856 1.00 55.53 100 GLY A O 1
ATOM 706 N N . ASN A 1 101 ? 14.458 -2.671 -16.584 1.00 53.47 101 ASN A N 1
ATOM 707 C CA . ASN A 1 101 ? 15.613 -3.007 -15.740 1.00 53.47 101 ASN A CA 1
ATOM 708 C C . ASN A 1 101 ? 16.449 -4.170 -16.270 1.00 53.47 101 ASN A C 1
ATOM 710 O O . ASN A 1 101 ? 17.662 -4.202 -16.062 1.00 53.47 101 ASN A O 1
ATOM 714 N N . VAL A 1 102 ? 15.816 -5.165 -16.896 1.00 54.16 102 VAL A N 1
ATOM 715 C CA . VAL A 1 102 ? 16.475 -6.434 -17.223 1.00 54.16 102 VAL A CA 1
ATOM 716 C C . VAL A 1 102 ? 16.069 -6.880 -18.608 1.00 54.16 102 VAL A C 1
ATOM 718 O O . VAL A 1 102 ? 14.893 -7.110 -18.846 1.00 54.16 102 VAL A O 1
ATOM 721 N N . ILE A 1 103 ? 17.035 -7.115 -19.502 1.00 52.94 103 ILE A N 1
ATOM 722 C CA . ILE A 1 103 ? 16.773 -7.854 -20.743 1.00 52.94 103 ILE A CA 1
ATOM 723 C C . ILE A 1 103 ? 16.177 -9.219 -20.383 1.00 52.94 103 ILE A C 1
ATOM 725 O O . ILE A 1 103 ? 16.880 -10.103 -19.903 1.00 52.94 103 ILE A O 1
ATOM 729 N N . LEU A 1 104 ? 14.879 -9.395 -20.643 1.00 55.97 104 LEU A N 1
ATOM 730 C CA . LEU A 1 104 ? 14.199 -10.686 -20.549 1.00 55.97 104 LEU A CA 1
ATOM 731 C C . LEU A 1 104 ? 14.633 -11.580 -21.730 1.00 55.97 104 LEU A C 1
ATOM 733 O O . LEU A 1 104 ? 13.850 -11.831 -22.651 1.00 55.97 104 LEU A O 1
ATOM 737 N N . ASP A 1 105 ? 15.895 -12.019 -21.779 1.00 44.09 105 ASP A N 1
ATOM 738 C CA . ASP A 1 105 ? 16.362 -12.907 -22.842 1.00 44.09 105 ASP A CA 1
ATOM 739 C C . ASP A 1 105 ? 15.829 -14.346 -22.662 1.00 44.09 105 ASP A C 1
ATOM 741 O O . ASP A 1 105 ? 15.964 -14.995 -21.633 1.00 44.09 105 ASP A O 1
ATOM 745 N N . GLY A 1 106 ? 15.155 -14.852 -23.703 1.00 45.41 106 GLY A N 1
ATOM 746 C CA . GLY A 1 106 ? 14.923 -16.282 -23.944 1.00 45.41 106 GLY A CA 1
ATOM 747 C C . GLY A 1 106 ? 14.129 -17.103 -22.910 1.00 45.41 106 GLY A C 1
ATOM 748 O O . GLY A 1 106 ? 14.703 -18.025 -22.352 1.00 45.41 106 GLY A O 1
ATOM 749 N N . THR A 1 107 ? 12.791 -16.921 -22.822 1.00 43.59 107 THR A N 1
ATOM 750 C CA . THR A 1 107 ? 11.748 -17.838 -22.235 1.00 43.59 107 THR A CA 1
ATOM 751 C C . THR A 1 107 ? 11.927 -18.293 -20.763 1.00 43.59 107 THR A C 1
ATOM 753 O O . THR A 1 107 ? 12.996 -18.789 -20.446 1.00 43.59 107 THR A O 1
ATOM 756 N N . PRO A 1 108 ? 10.929 -18.280 -19.835 1.00 47.94 108 PRO A N 1
ATOM 757 C CA . PRO A 1 108 ? 9.498 -17.939 -19.866 1.00 47.94 108 PRO A CA 1
ATOM 758 C C . PRO A 1 108 ? 9.164 -16.619 -19.125 1.00 47.94 108 PRO A C 1
ATOM 760 O O . PRO A 1 108 ? 8.021 -16.398 -18.735 1.00 47.94 108 PRO A O 1
ATOM 763 N N . ALA A 1 109 ? 10.137 -15.720 -18.952 1.00 52.22 109 ALA A N 1
ATOM 764 C CA . ALA A 1 109 ? 9.952 -14.453 -18.233 1.00 52.22 109 ALA A CA 1
ATOM 765 C C . ALA A 1 109 ? 8.922 -13.496 -18.876 1.00 52.22 109 ALA A C 1
ATOM 767 O O . ALA A 1 109 ? 8.392 -12.625 -18.206 1.00 52.22 109 ALA A O 1
ATOM 768 N N . ALA A 1 110 ? 8.576 -13.702 -20.153 1.00 55.84 110 ALA A N 1
ATOM 769 C CA . ALA A 1 110 ? 7.506 -12.971 -20.837 1.00 55.84 110 ALA A CA 1
ATOM 770 C C . ALA A 1 110 ? 6.076 -13.441 -20.473 1.00 55.84 110 ALA A C 1
ATOM 772 O O . ALA A 1 110 ? 5.112 -12.856 -20.960 1.00 55.84 110 ALA A O 1
ATOM 773 N N . ALA A 1 111 ? 5.928 -14.511 -19.679 1.00 64.94 111 ALA A N 1
ATOM 774 C CA . ALA A 1 111 ? 4.636 -15.039 -19.218 1.00 64.94 111 ALA A CA 1
ATOM 775 C C . ALA A 1 111 ? 4.485 -15.038 -17.685 1.00 64.94 111 ALA A C 1
ATOM 777 O O . ALA A 1 111 ? 3.382 -15.248 -17.181 1.00 64.94 111 ALA A O 1
ATOM 778 N N . ASP A 1 112 ? 5.581 -14.811 -16.963 1.00 84.88 112 ASP A N 1
ATOM 779 C CA . ASP A 1 112 ? 5.623 -14.705 -15.508 1.00 84.88 112 ASP A CA 1
ATOM 780 C C . ASP A 1 112 ? 5.182 -13.294 -15.095 1.00 84.88 112 ASP A C 1
ATOM 782 O O . ASP A 1 112 ? 5.871 -12.314 -15.383 1.00 84.88 112 ASP A O 1
ATOM 786 N N . GLY A 1 113 ? 4.003 -13.183 -14.477 1.00 88.75 113 GLY A N 1
ATOM 787 C CA . GLY A 1 113 ? 3.420 -11.892 -14.118 1.00 88.75 113 GLY A CA 1
ATOM 788 C C . GLY A 1 113 ? 4.274 -11.109 -13.124 1.00 88.75 113 GLY A C 1
ATOM 789 O O . GLY A 1 113 ? 4.372 -9.890 -13.266 1.00 88.75 113 GLY A O 1
ATOM 790 N N . ASP A 1 114 ? 4.941 -11.789 -12.188 1.00 90.88 114 ASP A N 1
ATOM 791 C CA . ASP A 1 114 ? 5.817 -11.148 -11.204 1.00 90.88 114 ASP A CA 1
ATOM 792 C C . ASP A 1 114 ? 6.998 -10.487 -11.911 1.00 90.88 114 ASP A C 1
ATOM 794 O O . ASP A 1 114 ? 7.277 -9.308 -11.711 1.00 90.88 114 ASP A O 1
ATOM 798 N N . ARG A 1 115 ? 7.654 -11.216 -12.819 1.00 86.56 115 ARG A N 1
ATOM 799 C CA . ARG A 1 115 ? 8.773 -10.668 -13.600 1.00 86.56 115 ARG A CA 1
ATOM 800 C C . ARG A 1 115 ? 8.342 -9.556 -14.544 1.00 86.56 115 ARG A C 1
ATOM 802 O O . ARG A 1 115 ? 9.096 -8.607 -14.719 1.00 86.56 115 ARG A O 1
ATOM 809 N N . LEU A 1 116 ? 7.158 -9.659 -15.149 1.00 84.69 116 LEU A N 1
ATOM 810 C CA . LEU A 1 116 ? 6.617 -8.599 -16.001 1.00 84.69 116 LEU A CA 1
ATOM 811 C C . LEU A 1 116 ? 6.394 -7.311 -15.201 1.00 84.69 116 LEU A C 1
ATOM 813 O O . LEU A 1 116 ? 6.797 -6.246 -15.660 1.00 84.69 116 LEU A O 1
ATOM 817 N N . MET A 1 117 ? 5.811 -7.422 -14.004 1.00 89.06 117 MET A N 1
ATOM 818 C CA . MET A 1 117 ? 5.568 -6.287 -13.114 1.00 89.06 117 MET A CA 1
ATOM 819 C C . MET A 1 117 ? 6.877 -5.671 -12.608 1.00 89.06 117 MET A C 1
ATOM 821 O O . MET A 1 117 ? 7.070 -4.466 -12.725 1.00 89.06 117 MET A O 1
ATOM 825 N N . MET A 1 118 ? 7.824 -6.490 -12.142 1.00 87.81 118 MET A N 1
ATOM 826 C CA . MET A 1 118 ? 9.110 -6.018 -11.608 1.00 87.81 118 MET A CA 1
ATOM 827 C C . MET A 1 118 ? 10.070 -5.473 -12.685 1.00 87.81 118 MET A C 1
ATOM 829 O O . MET A 1 118 ? 11.058 -4.827 -12.350 1.00 87.81 118 MET A O 1
ATOM 833 N N . ASN A 1 119 ? 9.796 -5.692 -13.978 1.00 80.56 119 ASN A N 1
ATOM 834 C CA . ASN A 1 119 ? 10.637 -5.176 -15.067 1.00 80.56 119 ASN A CA 1
ATOM 835 C C . ASN A 1 119 ? 10.338 -3.710 -15.446 1.00 80.56 119 ASN A C 1
ATOM 837 O O . ASN A 1 119 ? 11.156 -3.068 -16.111 1.00 80.56 119 ASN A O 1
ATOM 841 N N . GLY A 1 120 ? 9.167 -3.180 -15.069 1.00 74.88 120 GLY A N 1
ATOM 842 C CA . GLY A 1 120 ? 8.823 -1.764 -15.258 1.00 74.88 120 GLY A CA 1
ATOM 843 C C . GLY A 1 120 ? 9.536 -0.861 -14.255 1.00 74.88 120 GLY A C 1
ATOM 844 O O . GLY A 1 120 ? 10.137 -1.362 -13.323 1.00 74.88 120 GLY A O 1
ATOM 845 N N . GLY A 1 121 ? 9.487 0.464 -14.387 1.00 76.94 121 GLY A N 1
ATOM 846 C CA . GLY A 1 121 ? 10.067 1.346 -13.373 1.00 76.94 121 GLY A CA 1
ATOM 847 C C . GLY A 1 121 ? 9.604 2.791 -13.490 1.00 76.94 121 GLY A C 1
ATOM 848 O O . GLY A 1 121 ? 9.797 3.462 -14.493 1.00 76.94 121 GLY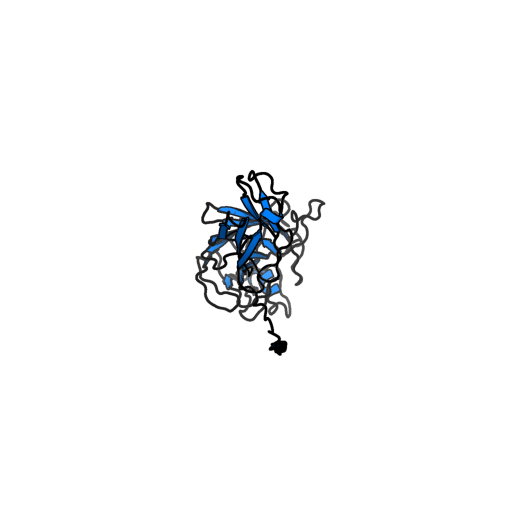 A O 1
ATOM 849 N N . MET A 1 122 ? 9.008 3.338 -12.440 1.00 80.25 122 MET A N 1
ATOM 850 C CA . MET A 1 122 ? 8.891 4.784 -12.331 1.00 80.25 122 MET A CA 1
ATOM 851 C C . MET A 1 122 ? 10.262 5.357 -11.943 1.00 80.25 122 MET A C 1
ATOM 853 O O . MET A 1 122 ? 10.820 4.952 -10.923 1.00 80.25 122 MET A O 1
ATOM 857 N N . ASP A 1 123 ? 10.791 6.294 -12.734 1.00 74.12 123 ASP A N 1
ATOM 858 C CA . ASP A 1 123 ? 11.898 7.184 -12.354 1.00 74.12 123 ASP A CA 1
ATOM 859 C C . ASP A 1 123 ? 11.477 8.638 -12.618 1.00 74.12 123 ASP A C 1
ATOM 861 O O . ASP A 1 123 ? 10.685 8.917 -13.516 1.00 74.12 123 ASP A O 1
ATOM 865 N N . ASN A 1 124 ? 12.008 9.565 -11.828 1.00 78.69 124 ASN A N 1
ATOM 866 C CA . ASN A 1 124 ? 11.836 11.003 -11.992 1.00 78.69 124 ASN A CA 1
ATOM 867 C C . ASN A 1 124 ? 13.183 11.723 -11.837 1.00 78.69 124 ASN A C 1
ATOM 869 O O . ASN A 1 124 ? 13.289 12.771 -11.194 1.00 78.69 124 ASN A O 1
ATOM 873 N N . ASN A 1 125 ? 14.241 11.118 -12.387 1.00 76.50 125 ASN A N 1
ATOM 874 C CA . ASN A 1 125 ? 15.615 11.615 -12.349 1.00 76.50 125 ASN A CA 1
ATOM 875 C C . ASN A 1 125 ? 16.089 11.938 -10.916 1.00 76.50 125 ASN A C 1
ATOM 877 O O . ASN A 1 125 ? 16.716 12.969 -10.658 1.00 76.50 125 ASN A O 1
ATOM 881 N N . GLY A 1 126 ? 15.724 11.065 -9.973 1.00 76.25 126 GLY A N 1
ATOM 882 C CA . GLY A 1 126 ? 16.018 11.203 -8.544 1.00 76.25 126 GLY A CA 1
ATOM 883 C C . GLY A 1 126 ? 15.152 12.190 -7.759 1.00 76.25 126 GLY A C 1
ATOM 884 O O . GLY A 1 126 ? 15.369 12.376 -6.561 1.00 76.25 126 GLY A O 1
ATOM 885 N N . GLY A 1 127 ? 14.164 12.814 -8.402 1.00 84.44 127 GLY A N 1
ATOM 886 C CA . GLY A 1 127 ? 13.107 13.548 -7.715 1.00 84.44 127 GLY A CA 1
ATOM 887 C C . GLY A 1 127 ? 12.058 12.618 -7.086 1.00 84.44 127 GLY A C 1
ATOM 888 O O . GLY A 1 127 ? 11.979 11.442 -7.448 1.00 84.44 127 GLY A O 1
ATOM 889 N N . PRO A 1 128 ? 11.211 13.139 -6.177 1.00 88.00 128 PRO A N 1
ATOM 890 C CA . PRO A 1 128 ? 10.056 12.403 -5.676 1.00 88.00 128 PRO A CA 1
ATOM 891 C C . PRO A 1 128 ? 9.119 11.984 -6.807 1.00 88.00 128 PRO A C 1
ATOM 893 O O . PRO A 1 128 ? 8.955 12.714 -7.789 1.00 88.00 128 PRO A O 1
ATOM 896 N N . GLN A 1 129 ? 8.466 10.841 -6.643 1.00 87.19 129 GLN A N 1
ATOM 897 C CA . GLN A 1 129 ? 7.599 10.270 -7.670 1.00 87.19 129 GLN A CA 1
ATOM 898 C C . GLN A 1 129 ? 6.501 9.403 -7.067 1.00 87.19 129 GLN A C 1
ATOM 900 O O . GLN A 1 129 ? 6.639 8.952 -5.932 1.00 87.19 129 GLN A O 1
ATOM 905 N N . GLY A 1 130 ? 5.425 9.170 -7.818 1.00 89.75 130 GLY A N 1
ATOM 906 C CA . GLY A 1 130 ? 4.387 8.222 -7.435 1.00 89.75 130 GLY A CA 1
ATOM 907 C C . GLY A 1 130 ? 3.015 8.512 -8.018 1.00 89.75 130 GLY A C 1
ATOM 908 O O . GLY A 1 130 ? 2.894 9.123 -9.081 1.00 89.75 130 GLY A O 1
ATOM 909 N N . TRP A 1 131 ? 1.987 8.034 -7.327 1.00 92.81 131 TRP A N 1
ATOM 910 C CA . TRP A 1 131 ? 0.613 7.987 -7.816 1.00 92.81 131 TRP A CA 1
ATOM 911 C C . TRP A 1 131 ? -0.324 8.757 -6.902 1.00 92.81 131 TRP A C 1
ATOM 913 O O . TRP A 1 131 ? -0.133 8.779 -5.689 1.00 92.81 131 TRP A O 1
ATOM 923 N N . THR A 1 132 ? -1.377 9.322 -7.480 1.00 95.44 132 THR A N 1
ATOM 924 C CA . THR A 1 132 ? -2.537 9.816 -6.737 1.00 95.44 132 THR A CA 1
ATOM 925 C C . THR A 1 132 ? -3.714 8.898 -7.017 1.00 95.44 132 THR A C 1
ATOM 927 O O . THR A 1 132 ? -4.025 8.636 -8.183 1.00 95.44 132 THR A O 1
ATOM 930 N N . ILE A 1 133 ? -4.344 8.419 -5.947 1.00 97.69 133 ILE A N 1
ATOM 931 C CA . ILE A 1 133 ? -5.467 7.492 -5.970 1.00 97.69 133 ILE A CA 1
ATOM 932 C C . ILE A 1 133 ? -6.644 8.143 -5.250 1.00 97.69 133 ILE A C 1
ATOM 934 O O . ILE A 1 133 ? -6.476 8.689 -4.161 1.00 97.69 133 ILE A O 1
ATOM 938 N N . THR A 1 134 ? -7.828 8.082 -5.850 1.00 97.94 134 THR A N 1
ATOM 939 C CA . THR A 1 134 ? -9.061 8.617 -5.258 1.00 97.94 134 THR A CA 1
ATOM 940 C C . THR A 1 134 ? -10.151 7.567 -5.219 1.00 97.94 134 THR A C 1
ATOM 942 O O . THR A 1 134 ? -10.159 6.675 -6.062 1.00 97.94 134 THR A O 1
ATOM 945 N N . GLU A 1 135 ? -11.113 7.731 -4.313 1.00 96.69 135 GLU A N 1
ATOM 946 C CA . GLU A 1 135 ? -12.289 6.860 -4.181 1.00 96.69 135 GLU A CA 1
ATOM 947 C C . GLU A 1 135 ? -11.918 5.378 -3.962 1.00 96.69 135 GLU A C 1
ATOM 949 O O . GLU A 1 135 ? -12.476 4.482 -4.600 1.00 96.69 135 GLU A O 1
ATOM 954 N N . ILE A 1 136 ? -10.952 5.104 -3.076 1.00 96.75 136 ILE A N 1
ATOM 955 C CA . ILE A 1 136 ? -10.653 3.738 -2.616 1.00 96.75 136 ILE A CA 1
ATOM 956 C C . ILE A 1 136 ? -11.902 3.180 -1.908 1.00 96.75 136 ILE A C 1
ATOM 958 O O . ILE A 1 136 ? -12.428 3.844 -1.013 1.00 96.75 136 ILE A O 1
ATOM 962 N N . PRO A 1 137 ? -12.405 1.987 -2.289 1.00 93.69 137 PRO A N 1
ATOM 963 C CA . PRO A 1 137 ? -13.688 1.486 -1.798 1.00 93.69 137 PRO A CA 1
ATOM 964 C C . PRO A 1 137 ? -13.566 0.745 -0.460 1.00 93.69 137 PRO A C 1
ATOM 966 O O . PRO A 1 137 ? -14.578 0.376 0.132 1.00 93.69 137 PRO A O 1
ATOM 969 N N . TYR A 1 138 ? -12.341 0.509 0.005 1.00 91.38 138 TYR A N 1
ATOM 970 C CA . TYR A 1 138 ? -12.049 -0.286 1.189 1.00 91.38 138 TYR A CA 1
ATOM 971 C C . TYR A 1 138 ? -12.035 0.589 2.440 1.00 91.38 138 TYR A C 1
ATOM 973 O O . TYR A 1 138 ? -11.342 1.604 2.490 1.00 91.38 138 TYR A O 1
ATOM 981 N N . ALA A 1 139 ? -12.770 0.169 3.470 1.00 86.75 139 ALA A N 1
ATOM 982 C CA . ALA A 1 139 ? -12.776 0.853 4.763 1.00 86.75 139 ALA A CA 1
ATOM 983 C C . ALA A 1 139 ? -11.440 0.697 5.514 1.00 86.75 139 ALA A C 1
ATOM 985 O O . ALA A 1 139 ? -11.034 1.602 6.239 1.00 86.75 139 ALA A O 1
ATOM 986 N N . ASN A 1 140 ? -10.774 -0.447 5.333 1.00 87.81 140 ASN A N 1
ATOM 987 C CA . ASN A 1 140 ? -9.417 -0.727 5.786 1.00 87.81 140 ASN A CA 1
ATOM 988 C C . ASN A 1 140 ? -8.671 -1.455 4.670 1.00 87.81 140 ASN A C 1
ATOM 990 O O . ASN A 1 140 ? -9.208 -2.375 4.044 1.00 87.81 140 ASN A O 1
ATOM 994 N N . TYR A 1 141 ? -7.440 -1.044 4.422 1.00 94.75 141 TYR A N 1
ATOM 995 C CA . TYR A 1 141 ? -6.595 -1.671 3.432 1.00 94.75 141 TYR A CA 1
ATOM 996 C C . TYR A 1 141 ? -5.117 -1.564 3.792 1.00 94.75 141 TYR A C 1
ATOM 998 O O . TYR A 1 141 ? -4.677 -0.736 4.590 1.00 94.75 141 TYR A O 1
ATOM 1006 N N . GLU A 1 142 ? -4.341 -2.410 3.132 1.00 97.06 142 GLU A N 1
ATOM 1007 C CA . GLU A 1 142 ? -2.890 -2.328 3.088 1.00 97.06 142 GLU A CA 1
ATOM 1008 C C . GLU A 1 142 ? -2.457 -1.915 1.685 1.00 97.06 142 GLU A C 1
ATOM 1010 O O . GLU A 1 142 ? -3.114 -2.239 0.690 1.00 97.06 142 GLU A O 1
ATOM 1015 N N . VAL A 1 143 ? -1.326 -1.217 1.598 1.00 98.56 143 VAL A N 1
ATOM 1016 C CA . VAL A 1 143 ? -0.674 -0.921 0.323 1.00 98.56 143 VAL A CA 1
ATOM 1017 C C . VAL A 1 143 ? 0.656 -1.652 0.244 1.00 98.56 143 VAL A C 1
ATOM 1019 O O . VAL A 1 143 ? 1.550 -1.443 1.064 1.00 98.56 143 VAL A O 1
ATOM 1022 N N . TYR A 1 144 ? 0.791 -2.471 -0.791 1.00 98.56 144 TYR A N 1
ATOM 1023 C CA . TYR A 1 144 ? 2.029 -3.128 -1.182 1.00 98.56 144 TYR A CA 1
ATOM 1024 C C . TYR A 1 144 ? 2.655 -2.305 -2.299 1.00 98.56 144 TYR A C 1
ATOM 1026 O O . TYR A 1 144 ? 2.003 -2.071 -3.315 1.00 98.56 144 TYR A O 1
ATOM 1034 N N . ILE A 1 145 ? 3.896 -1.857 -2.133 1.00 97.94 145 ILE A N 1
ATOM 1035 C CA . ILE A 1 145 ? 4.618 -1.093 -3.161 1.00 97.94 145 ILE A CA 1
ATOM 1036 C C . ILE A 1 145 ? 5.815 -1.922 -3.595 1.00 97.94 145 ILE A C 1
ATOM 1038 O O . ILE A 1 145 ? 6.637 -2.280 -2.754 1.00 97.94 145 ILE A O 1
ATOM 1042 N N . TYR A 1 146 ? 5.909 -2.202 -4.890 1.00 95.88 146 TYR A N 1
ATOM 1043 C CA . TYR A 1 146 ? 6.935 -3.048 -5.491 1.00 95.88 146 TYR A CA 1
ATOM 1044 C C . TYR A 1 146 ? 8.007 -2.205 -6.175 1.00 95.88 146 TYR A C 1
ATOM 1046 O O . TYR A 1 146 ? 7.686 -1.219 -6.851 1.00 95.88 146 TYR A O 1
ATOM 1054 N N . PHE A 1 147 ? 9.270 -2.580 -5.991 1.00 91.00 147 PHE A N 1
ATOM 1055 C CA . PHE A 1 147 ? 10.413 -1.860 -6.544 1.00 91.00 147 PHE A CA 1
ATOM 1056 C C . PHE A 1 147 ? 11.590 -2.788 -6.887 1.00 91.00 147 PHE A C 1
ATOM 1058 O O . PHE A 1 147 ? 11.959 -3.682 -6.134 1.00 91.00 147 PHE A O 1
ATOM 1065 N N . ASP A 1 148 ? 12.204 -2.502 -8.027 1.00 87.44 148 ASP A N 1
ATOM 1066 C CA . ASP A 1 148 ? 13.463 -3.029 -8.552 1.00 87.44 148 ASP A CA 1
ATOM 1067 C C . ASP A 1 148 ? 14.028 -1.885 -9.400 1.00 87.44 148 ASP A C 1
ATOM 1069 O O . ASP A 1 148 ? 13.287 -1.215 -10.130 1.00 87.44 148 ASP A O 1
ATOM 1073 N N . GLY A 1 149 ? 15.317 -1.601 -9.282 1.00 75.75 149 GLY A N 1
ATOM 1074 C CA . GLY A 1 149 ? 16.029 -0.549 -9.999 1.00 75.75 149 GLY A CA 1
ATOM 1075 C C . GLY A 1 149 ? 17.138 -1.050 -10.921 1.00 75.75 149 GLY A C 1
ATOM 1076 O O . GLY A 1 149 ? 17.984 -0.237 -11.316 1.00 75.75 149 GLY A O 1
ATOM 1077 N N . GLY A 1 150 ? 17.186 -2.358 -11.211 1.00 66.62 150 GLY A N 1
ATOM 1078 C CA . GLY A 1 150 ? 17.914 -2.953 -12.346 1.00 66.62 150 GLY A CA 1
ATOM 1079 C C . GLY A 1 150 ? 19.414 -2.775 -12.284 1.00 66.62 150 GLY A C 1
ATOM 1080 O O . GLY A 1 150 ? 20.122 -2.884 -13.282 1.00 66.62 150 GLY A O 1
ATOM 1081 N N . SER A 1 151 ? 19.917 -2.445 -11.103 1.00 62.41 151 SER A N 1
ATOM 1082 C CA . SER A 1 151 ? 21.320 -2.183 -10.864 1.00 62.41 151 SER A CA 1
ATOM 1083 C C . SER A 1 151 ? 21.680 -2.670 -9.471 1.00 62.41 151 SER A C 1
ATOM 1085 O O . SER A 1 151 ? 20.951 -2.426 -8.518 1.00 62.41 151 SER A O 1
ATOM 1087 N N . ASN A 1 152 ? 22.848 -3.305 -9.345 1.00 63.22 152 ASN A N 1
ATOM 1088 C CA . ASN A 1 152 ? 23.398 -3.810 -8.076 1.00 63.22 152 ASN A CA 1
ATOM 1089 C C . ASN A 1 152 ? 23.909 -2.669 -7.170 1.00 63.22 152 ASN A C 1
ATOM 1091 O O . ASN A 1 152 ? 25.039 -2.701 -6.683 1.00 63.22 152 ASN A O 1
ATOM 1095 N N . GLY A 1 153 ? 23.143 -1.587 -7.061 1.00 64.81 153 GLY A N 1
ATOM 1096 C CA . GLY A 1 153 ? 23.600 -0.289 -6.587 1.00 64.81 153 GLY A CA 1
ATOM 1097 C C . GLY A 1 153 ? 22.789 0.291 -5.439 1.00 64.81 153 GLY A C 1
ATOM 1098 O O . GLY A 1 153 ? 22.864 1.493 -5.237 1.00 64.81 153 GLY A O 1
ATOM 1099 N N . ASN A 1 154 ? 22.016 -0.510 -4.709 1.00 77.25 154 ASN A N 1
ATOM 1100 C CA . ASN A 1 154 ? 21.195 -0.048 -3.584 1.00 77.25 154 ASN A CA 1
ATOM 1101 C C . ASN A 1 154 ? 20.211 1.055 -4.007 1.00 77.25 154 ASN A C 1
ATOM 1103 O O . ASN A 1 154 ? 20.263 2.177 -3.513 1.00 77.25 154 ASN A O 1
ATOM 1107 N N . ARG A 1 155 ? 19.334 0.783 -4.970 1.00 87.31 155 ARG A N 1
ATOM 1108 C CA . ARG A 1 155 ? 18.269 1.717 -5.359 1.00 87.31 155 ARG A CA 1
ATOM 1109 C C . ARG A 1 155 ? 17.198 1.705 -4.273 1.00 87.31 155 ARG A C 1
ATOM 1111 O O . ARG A 1 155 ? 16.743 0.642 -3.885 1.00 87.31 155 ARG A O 1
ATOM 1118 N N . GLY A 1 156 ? 16.793 2.856 -3.752 1.00 90.50 156 GLY A N 1
ATOM 1119 C CA . GLY A 1 156 ? 15.872 2.871 -2.620 1.00 90.50 156 GLY A CA 1
ATOM 1120 C C . GLY A 1 156 ? 15.787 4.189 -1.873 1.00 90.50 156 GLY A C 1
ATOM 1121 O O . GLY A 1 156 ? 16.306 5.219 -2.306 1.00 90.50 156 GLY A O 1
ATOM 1122 N N . GLY A 1 157 ? 15.089 4.141 -0.751 1.00 94.00 157 GLY A N 1
ATOM 1123 C CA . GLY A 1 157 ? 14.776 5.280 0.097 1.00 94.00 157 GLY A CA 1
ATOM 1124 C C . GLY A 1 157 ? 13.473 5.028 0.841 1.00 94.00 157 GLY A C 1
ATOM 1125 O O . GLY A 1 157 ? 13.146 3.879 1.144 1.00 94.00 157 GLY A O 1
ATOM 1126 N N . VAL A 1 158 ? 12.718 6.088 1.122 1.00 96.62 158 VAL A N 1
ATOM 1127 C CA . VAL A 1 158 ? 11.418 5.972 1.793 1.00 96.62 158 VAL A CA 1
ATOM 1128 C C . VAL A 1 158 ? 10.287 5.845 0.779 1.00 96.62 158 VAL A C 1
ATOM 1130 O O . VAL A 1 158 ? 10.212 6.611 -0.183 1.00 96.62 158 VAL A O 1
ATOM 1133 N N . TYR A 1 159 ? 9.388 4.900 1.036 1.00 97.50 159 TYR A N 1
ATOM 1134 C CA . TYR A 1 159 ? 8.108 4.730 0.359 1.00 97.50 159 TYR A CA 1
ATOM 1135 C C . TYR A 1 159 ? 7.000 5.060 1.353 1.00 97.50 159 TYR A C 1
ATOM 1137 O O . TYR A 1 159 ? 6.995 4.534 2.466 1.00 97.50 159 TYR A O 1
ATOM 1145 N N . GLN A 1 160 ? 6.091 5.952 0.979 1.00 98.06 160 GLN A N 1
ATOM 1146 C CA . GLN A 1 160 ? 5.133 6.535 1.911 1.00 98.06 160 GLN A CA 1
ATOM 1147 C C . GLN A 1 160 ? 3.754 6.754 1.294 1.00 98.06 160 GLN A C 1
ATOM 1149 O O . GLN A 1 160 ? 3.621 6.997 0.092 1.00 98.06 160 GLN A O 1
ATOM 1154 N N . ILE A 1 161 ? 2.738 6.705 2.155 1.00 98.44 161 ILE A N 1
ATOM 1155 C CA . ILE A 1 161 ? 1.359 7.088 1.853 1.00 98.44 161 ILE A CA 1
ATOM 1156 C C . ILE A 1 161 ? 1.095 8.456 2.464 1.00 98.44 161 ILE A C 1
ATOM 1158 O O . ILE A 1 161 ? 1.370 8.666 3.645 1.00 98.44 161 ILE A O 1
ATOM 1162 N N . LEU A 1 162 ? 0.540 9.370 1.675 1.00 98.00 162 LEU A N 1
ATOM 1163 C CA . LEU A 1 162 ? 0.100 10.683 2.126 1.00 98.00 162 LEU A CA 1
ATOM 1164 C C . LEU A 1 162 ? -1.416 10.818 1.963 1.00 98.00 162 LEU A C 1
ATOM 1166 O O . LEU A 1 162 ? -1.970 10.387 0.954 1.00 98.00 162 LEU A O 1
ATOM 1170 N N . ASP A 1 163 ? -2.069 11.454 2.930 1.00 96.50 163 ASP A N 1
ATOM 1171 C CA . ASP A 1 163 ? -3.493 11.792 2.905 1.00 96.50 163 ASP A CA 1
ATOM 1172 C C . ASP A 1 163 ? -3.733 13.042 2.053 1.00 96.50 163 ASP A C 1
ATOM 1174 O O . ASP A 1 163 ? -3.374 14.157 2.446 1.00 96.50 163 ASP A O 1
ATOM 1178 N N . THR A 1 164 ? -4.345 12.881 0.881 1.00 94.81 164 THR A N 1
ATOM 1179 C CA . THR A 1 164 ? -4.573 14.009 -0.035 1.00 94.81 164 THR A CA 1
ATOM 1180 C C . THR A 1 164 ? -5.753 14.893 0.360 1.00 94.81 164 THR A C 1
ATOM 1182 O O . THR A 1 164 ? -5.830 16.026 -0.115 1.00 94.81 164 THR A O 1
ATOM 1185 N N . ASP A 1 165 ? -6.638 14.430 1.243 1.00 92.50 165 ASP A N 1
ATOM 1186 C CA . ASP A 1 165 ? -7.764 15.226 1.742 1.00 92.50 165 ASP A CA 1
ATOM 1187 C C . ASP A 1 165 ? -7.324 16.179 2.860 1.00 92.50 165 ASP A C 1
ATOM 1189 O O . ASP A 1 165 ? -7.877 17.270 3.015 1.00 92.50 165 ASP A O 1
ATOM 1193 N N . ASN A 1 166 ? -6.283 15.800 3.606 1.00 87.56 166 ASN A N 1
ATOM 1194 C CA . ASN A 1 166 ? -5.803 16.526 4.781 1.00 87.56 166 ASN A CA 1
ATOM 1195 C C . ASN A 1 166 ? -4.400 17.129 4.602 1.00 87.56 166 ASN A C 1
ATOM 1197 O O . ASN A 1 166 ? -3.606 17.169 5.540 1.00 87.56 166 ASN A O 1
ATOM 1201 N N . GLY A 1 167 ? -4.098 17.649 3.409 1.00 88.25 167 GLY A N 1
ATOM 1202 C CA . GLY A 1 167 ? -2.888 18.449 3.171 1.00 88.25 167 GLY A CA 1
ATOM 1203 C C . GLY A 1 167 ? -1.600 17.646 2.968 1.00 88.25 167 GLY A C 1
ATOM 1204 O O . GLY A 1 167 ? -0.524 18.167 3.248 1.00 88.25 167 GLY A O 1
ATOM 1205 N N . GLU A 1 168 ? -1.703 16.412 2.469 1.00 93.12 168 GLU A N 1
ATOM 1206 C CA . GLU A 1 168 ? -0.585 15.485 2.243 1.00 93.12 168 GLU A CA 1
ATOM 1207 C C . GLU A 1 168 ? 0.162 15.100 3.538 1.00 93.12 168 GLU A C 1
ATOM 1209 O O . GLU A 1 168 ? 1.385 14.974 3.556 1.00 93.12 168 GLU A O 1
ATOM 1214 N N . ASN A 1 169 ? -0.559 14.884 4.645 1.00 94.69 169 ASN A N 1
ATOM 1215 C CA . ASN A 1 169 ? 0.046 14.313 5.855 1.00 94.69 169 ASN A CA 1
ATOM 1216 C C . ASN A 1 169 ? 0.487 12.865 5.600 1.00 94.69 169 ASN A C 1
ATOM 1218 O O . ASN A 1 169 ? -0.273 12.084 5.034 1.00 94.69 169 ASN A O 1
ATOM 1222 N N . VAL A 1 170 ? 1.684 12.489 6.054 1.00 97.38 170 VAL A N 1
ATOM 1223 C CA . VAL A 1 170 ? 2.187 11.110 5.935 1.00 97.38 170 VAL A CA 1
ATOM 1224 C C . VAL A 1 170 ? 1.392 10.199 6.874 1.00 97.38 170 VAL A C 1
ATOM 1226 O O . VAL A 1 170 ? 1.408 10.401 8.086 1.00 97.38 170 VAL A O 1
ATOM 1229 N N . LEU A 1 171 ? 0.713 9.202 6.307 1.00 97.00 171 LEU A N 1
ATOM 1230 C CA . LEU A 1 171 ? -0.072 8.197 7.029 1.00 97.00 171 LEU A CA 1
ATOM 1231 C C . LEU A 1 171 ? 0.779 6.995 7.441 1.00 97.00 171 LEU A C 1
ATOM 1233 O O . LEU A 1 171 ? 0.668 6.505 8.558 1.00 97.00 171 LEU A O 1
ATOM 1237 N N . ALA A 1 172 ? 1.647 6.541 6.540 1.00 97.88 172 ALA A N 1
ATOM 1238 C CA . ALA A 1 172 ? 2.541 5.412 6.759 1.00 97.88 172 ALA A CA 1
ATOM 1239 C C . ALA A 1 172 ? 3.788 5.562 5.884 1.00 97.88 172 ALA A C 1
ATOM 1241 O O . ALA A 1 172 ? 3.715 6.137 4.794 1.00 97.88 172 ALA A O 1
ATOM 1242 N N . ALA A 1 173 ? 4.924 5.045 6.348 1.00 98.12 173 ALA A N 1
ATOM 1243 C CA . ALA A 1 173 ? 6.175 5.071 5.604 1.00 98.12 173 ALA A CA 1
ATOM 1244 C C . ALA A 1 173 ? 7.071 3.886 5.976 1.00 98.12 173 ALA A C 1
ATOM 1246 O O . ALA A 1 173 ? 7.141 3.502 7.141 1.00 98.12 173 ALA A O 1
ATOM 1247 N N . GLN A 1 174 ? 7.793 3.354 4.993 1.00 98.12 174 GLN A N 1
ATOM 1248 C CA . GLN A 1 174 ? 8.771 2.284 5.171 1.00 98.12 174 GLN A CA 1
ATOM 1249 C C . GLN A 1 174 ? 9.968 2.547 4.258 1.00 98.12 174 GLN A C 1
ATOM 1251 O O . GLN A 1 174 ? 9.812 2.890 3.084 1.00 98.12 174 GLN A O 1
ATOM 1256 N N . TYR A 1 175 ? 11.173 2.381 4.800 1.00 97.12 175 TYR A N 1
ATOM 1257 C CA . TYR A 1 175 ? 12.396 2.411 4.002 1.00 97.12 175 TYR A CA 1
ATOM 1258 C C . TYR A 1 175 ? 12.618 1.057 3.338 1.00 97.12 175 TYR A C 1
ATOM 1260 O O . TYR A 1 175 ? 12.419 0.025 3.980 1.00 97.12 175 TYR A O 1
ATOM 1268 N N . GLY A 1 176 ? 13.051 1.066 2.081 1.00 95.50 176 GLY A N 1
ATOM 1269 C CA . GLY A 1 176 ? 13.368 -0.135 1.316 1.00 95.50 176 GLY A CA 1
ATOM 1270 C C . GLY A 1 176 ? 14.467 0.127 0.294 1.00 95.50 176 GLY A C 1
ATOM 1271 O O . GLY A 1 176 ? 14.558 1.225 -0.264 1.00 95.50 176 GLY A O 1
ATOM 1272 N N . TYR A 1 177 ? 15.301 -0.884 0.060 1.00 93.12 177 TYR A N 1
ATOM 1273 C CA . TYR A 1 177 ? 16.432 -0.817 -0.860 1.00 93.12 177 TYR A CA 1
ATOM 1274 C C . TYR A 1 177 ? 16.540 -2.103 -1.667 1.00 93.12 177 TYR A C 1
ATOM 1276 O O . TYR A 1 177 ? 16.668 -3.189 -1.111 1.00 93.12 177 TYR A O 1
ATOM 1284 N N . ASP A 1 178 ? 16.535 -1.948 -2.978 1.00 89.88 178 ASP A N 1
ATOM 1285 C CA . ASP A 1 178 ? 16.892 -2.973 -3.938 1.00 89.88 178 ASP A CA 1
ATOM 1286 C C . ASP A 1 178 ? 18.411 -2.963 -4.135 1.00 89.88 178 ASP A C 1
ATOM 1288 O O . ASP A 1 178 ? 18.998 -1.977 -4.597 1.00 89.88 178 ASP A O 1
ATOM 1292 N N . THR A 1 179 ? 19.061 -4.057 -3.756 1.00 87.00 179 THR A N 1
ATOM 1293 C CA . THR A 1 179 ? 20.510 -4.233 -3.905 1.00 87.00 179 THR A CA 1
ATOM 1294 C C . THR A 1 179 ? 20.853 -5.282 -4.965 1.00 87.00 179 THR A C 1
ATOM 1296 O O . THR A 1 179 ? 22.028 -5.440 -5.313 1.00 87.00 179 THR A O 1
ATOM 1299 N N . ALA A 1 180 ? 19.845 -5.985 -5.488 1.00 84.44 180 ALA A N 1
ATOM 1300 C CA . ALA A 1 180 ? 19.989 -7.096 -6.407 1.00 84.44 180 ALA A CA 1
ATOM 1301 C C . ALA A 1 180 ? 18.743 -7.259 -7.285 1.00 84.44 180 ALA A C 1
ATOM 1303 O O . ALA A 1 180 ? 17.625 -7.369 -6.794 1.00 84.44 180 ALA A O 1
ATOM 1304 N N . THR A 1 181 ? 18.977 -7.425 -8.587 1.00 83.00 181 THR A N 1
ATOM 1305 C CA . THR A 1 181 ? 17.933 -7.684 -9.587 1.00 83.00 181 THR A CA 1
ATOM 1306 C C . THR A 1 181 ? 16.930 -8.750 -9.146 1.00 83.00 181 THR A C 1
ATOM 1308 O O . THR A 1 181 ? 17.324 -9.826 -8.680 1.00 83.00 181 THR A O 1
ATOM 1311 N N . PHE A 1 182 ? 15.638 -8.492 -9.377 1.00 86.06 182 PHE A N 1
ATOM 1312 C CA . PHE A 1 182 ? 14.571 -9.407 -8.993 1.00 86.06 182 PHE A CA 1
ATOM 1313 C C . PHE A 1 182 ? 14.720 -10.788 -9.653 1.00 86.06 182 PHE A C 1
ATOM 1315 O O . PHE A 1 182 ? 14.643 -10.965 -10.874 1.00 86.06 182 PHE A O 1
ATOM 1322 N N . ASP A 1 183 ? 14.894 -11.811 -8.820 1.00 84.38 183 ASP A N 1
ATOM 1323 C CA . ASP A 1 183 ? 15.117 -13.190 -9.254 1.00 84.38 183 ASP A CA 1
ATOM 1324 C C . ASP A 1 183 ? 13.835 -14.036 -9.291 1.00 84.38 183 ASP A C 1
ATOM 1326 O O . ASP A 1 183 ? 13.910 -15.231 -9.583 1.00 84.38 183 ASP A O 1
ATOM 1330 N N . GLY A 1 184 ? 12.667 -13.426 -9.063 1.00 86.06 184 GLY A N 1
ATOM 1331 C CA . GLY A 1 184 ? 11.387 -14.116 -8.871 1.00 86.06 184 GLY A CA 1
ATOM 1332 C C . GLY A 1 184 ? 10.984 -14.275 -7.402 1.00 86.06 184 GLY A C 1
ATOM 1333 O O . GLY A 1 184 ? 9.903 -14.785 -7.128 1.00 86.06 184 GLY A O 1
ATOM 1334 N N . THR A 1 185 ? 11.828 -13.855 -6.454 1.00 90.38 185 THR A N 1
ATOM 1335 C CA . THR A 1 185 ? 11.556 -13.975 -5.017 1.00 90.38 185 THR A CA 1
ATOM 1336 C C . THR A 1 185 ? 11.269 -12.620 -4.385 1.00 90.38 185 THR A C 1
ATOM 1338 O O . THR A 1 185 ? 12.123 -11.731 -4.360 1.00 90.38 185 THR A O 1
ATOM 1341 N N . TYR A 1 186 ? 10.088 -12.483 -3.787 1.00 94.31 186 TYR A N 1
ATOM 1342 C CA . TYR A 1 186 ? 9.732 -11.306 -3.002 1.00 94.31 186 TYR A CA 1
ATOM 1343 C C . TYR A 1 186 ? 10.485 -11.250 -1.665 1.00 94.31 186 TYR A C 1
ATOM 1345 O O . TYR A 1 186 ? 10.574 -12.241 -0.939 1.00 94.31 186 TYR A O 1
ATOM 1353 N N . LYS A 1 187 ? 11.011 -10.069 -1.332 1.00 95.38 187 LYS A N 1
ATOM 1354 C CA . LYS A 1 187 ? 11.740 -9.753 -0.099 1.00 95.38 187 LYS A CA 1
ATOM 1355 C C . LYS A 1 187 ? 11.185 -8.461 0.491 1.00 95.38 187 LYS A C 1
ATOM 1357 O O . LYS A 1 187 ? 11.339 -7.391 -0.098 1.00 95.38 187 LYS A O 1
ATOM 1362 N N . GLN A 1 188 ? 10.531 -8.566 1.644 1.00 97.56 188 GLN A N 1
ATOM 1363 C CA . GLN A 1 188 ? 9.942 -7.409 2.311 1.00 97.56 188 GLN A CA 1
ATOM 1364 C C . GLN A 1 188 ? 11.035 -6.541 2.920 1.00 97.56 188 GLN A C 1
ATOM 1366 O O . GLN A 1 188 ? 11.936 -7.060 3.579 1.00 97.56 188 GLN A O 1
ATOM 1371 N N . ALA A 1 189 ? 10.916 -5.225 2.786 1.00 96.50 189 ALA A N 1
ATOM 1372 C CA . ALA A 1 189 ? 11.697 -4.325 3.616 1.00 96.50 189 ALA A CA 1
ATOM 1373 C C . ALA A 1 189 ? 11.185 -4.351 5.065 1.00 96.50 189 ALA A C 1
ATOM 1375 O O . ALA A 1 189 ? 9.980 -4.325 5.320 1.00 96.50 189 ALA A O 1
ATOM 1376 N N . THR A 1 190 ? 12.104 -4.376 6.025 1.00 92.94 190 THR A N 1
ATOM 1377 C CA . THR A 1 190 ? 11.787 -4.431 7.459 1.00 92.94 190 THR A CA 1
ATOM 1378 C C . THR A 1 190 ? 12.610 -3.417 8.239 1.00 92.94 190 THR A C 1
ATOM 1380 O O . THR A 1 190 ? 13.720 -3.077 7.829 1.00 92.94 190 THR A O 1
ATOM 1383 N N . GLY A 1 191 ? 12.113 -2.981 9.398 1.00 93.06 191 GLY A N 1
ATOM 1384 C CA . GLY A 1 191 ? 12.846 -2.062 10.271 1.00 93.06 191 GLY A CA 1
ATOM 1385 C C . GLY A 1 191 ? 13.112 -0.721 9.586 1.00 93.06 191 GLY A C 1
ATOM 1386 O O . GLY A 1 191 ? 12.223 -0.157 8.959 1.00 93.06 191 GLY A O 1
ATOM 1387 N N . ASP A 1 192 ? 14.341 -0.218 9.672 1.00 93.62 192 ASP A N 1
ATOM 1388 C CA . ASP A 1 192 ? 14.773 1.001 8.972 1.00 93.62 192 ASP A CA 1
ATOM 1389 C C . ASP A 1 192 ? 15.249 0.742 7.527 1.00 93.62 192 ASP A C 1
ATOM 1391 O O . ASP A 1 192 ? 15.833 1.618 6.889 1.00 93.62 192 ASP A O 1
ATOM 1395 N N . GLY A 1 193 ? 15.007 -0.466 7.006 1.00 92.88 193 GLY A N 1
ATOM 1396 C CA . GLY A 1 193 ? 15.462 -0.901 5.691 1.00 92.88 193 GLY A CA 1
ATOM 1397 C C . GLY A 1 193 ? 16.956 -1.231 5.631 1.00 92.88 193 GLY A C 1
ATOM 1398 O O . GLY A 1 193 ? 17.456 -1.498 4.544 1.00 92.88 193 GLY A O 1
ATOM 1399 N N . THR A 1 194 ? 17.690 -1.221 6.747 1.00 93.25 194 THR A N 1
ATOM 1400 C CA . THR A 1 194 ? 19.133 -1.502 6.760 1.00 93.25 194 THR A CA 1
ATOM 1401 C C . THR A 1 194 ? 19.482 -2.863 7.362 1.00 93.25 194 THR A C 1
ATOM 1403 O O . THR A 1 194 ? 18.692 -3.485 8.069 1.00 93.25 194 THR A O 1
ATOM 1406 N N . ASP A 1 195 ? 20.702 -3.335 7.101 1.00 91.00 195 ASP A N 1
ATOM 1407 C CA . ASP A 1 195 ? 21.274 -4.561 7.682 1.00 91.00 195 ASP A CA 1
ATOM 1408 C C . ASP A 1 195 ? 21.735 -4.402 9.151 1.00 91.00 195 ASP A C 1
ATOM 1410 O O . ASP A 1 195 ? 22.301 -5.321 9.750 1.00 91.00 195 ASP A O 1
ATOM 1414 N N . GLY A 1 196 ? 21.511 -3.229 9.755 1.00 90.88 196 GLY A N 1
ATOM 1415 C CA . GLY A 1 196 ? 22.011 -2.865 11.082 1.00 90.88 196 GLY A CA 1
ATOM 1416 C C . GLY A 1 196 ? 23.490 -2.452 11.105 1.00 90.88 196 GLY A C 1
ATOM 1417 O O . GLY A 1 196 ? 24.027 -2.151 12.172 1.00 90.88 196 GLY A O 1
ATOM 1418 N N . GLN A 1 197 ? 24.167 -2.426 9.953 1.00 90.44 197 GLN A N 1
ATOM 1419 C CA . GLN A 1 197 ? 25.501 -1.848 9.752 1.00 90.44 197 GLN A CA 1
ATOM 1420 C C . GLN A 1 197 ? 25.447 -0.570 8.894 1.00 90.44 197 GLN A C 1
ATOM 1422 O O . GLN A 1 197 ? 26.486 -0.020 8.518 1.00 90.44 197 GLN A O 1
ATOM 1427 N N . GLY A 1 198 ? 24.240 -0.067 8.621 1.00 86.81 198 GLY A N 1
ATOM 1428 C CA . GLY A 1 198 ? 24.007 1.146 7.842 1.00 86.81 198 GLY A CA 1
ATOM 1429 C C . GLY A 1 198 ? 24.138 0.940 6.334 1.00 86.81 198 GLY A C 1
ATOM 1430 O O . GLY A 1 198 ? 24.359 1.918 5.621 1.00 86.81 198 GLY A O 1
ATOM 1431 N N . GLN A 1 199 ? 24.046 -0.302 5.846 1.00 89.25 199 GLN A N 1
ATOM 1432 C CA . GLN A 1 199 ? 23.856 -0.590 4.424 1.00 89.25 199 GLN A CA 1
ATOM 1433 C C . GLN A 1 199 ? 22.396 -0.942 4.157 1.00 89.25 199 GLN A C 1
ATOM 1435 O O . GLN A 1 199 ? 21.714 -1.459 5.038 1.00 89.25 199 GLN A O 1
ATOM 1440 N N . GLY A 1 200 ? 21.923 -0.670 2.940 1.00 90.56 200 GLY A N 1
ATOM 1441 C CA . GLY A 1 200 ? 20.591 -1.099 2.522 1.00 90.56 200 GLY A CA 1
ATOM 1442 C C . GLY A 1 200 ? 20.476 -2.621 2.594 1.00 90.56 200 GLY A C 1
ATOM 1443 O O . GLY A 1 200 ? 21.345 -3.334 2.091 1.00 90.56 200 GLY A O 1
ATOM 1444 N N . LEU A 1 201 ? 19.421 -3.106 3.242 1.00 92.31 201 LEU A N 1
ATOM 1445 C CA . LEU A 1 201 ? 19.056 -4.514 3.249 1.00 92.31 201 LEU A CA 1
ATOM 1446 C C . LEU A 1 201 ? 18.247 -4.816 1.991 1.00 92.31 201 LEU A C 1
ATOM 1448 O O . LEU A 1 201 ? 17.267 -4.127 1.706 1.00 92.31 201 LEU A O 1
ATOM 1452 N N . ASP A 1 202 ? 18.649 -5.863 1.274 1.00 92.69 202 ASP A N 1
ATOM 1453 C CA . ASP A 1 202 ? 18.000 -6.264 0.031 1.00 92.69 202 ASP A CA 1
ATOM 1454 C C . ASP A 1 202 ? 16.505 -6.545 0.218 1.00 92.69 202 ASP A C 1
ATOM 1456 O O . ASP A 1 202 ? 16.104 -7.441 0.966 1.00 92.69 202 ASP A O 1
ATOM 1460 N N . SER A 1 203 ? 15.691 -5.772 -0.489 1.00 94.44 203 SER A N 1
ATOM 1461 C CA . SER A 1 203 ? 14.236 -5.818 -0.481 1.00 94.44 203 SER A CA 1
ATOM 1462 C C . SER A 1 203 ? 13.708 -5.385 -1.843 1.00 94.44 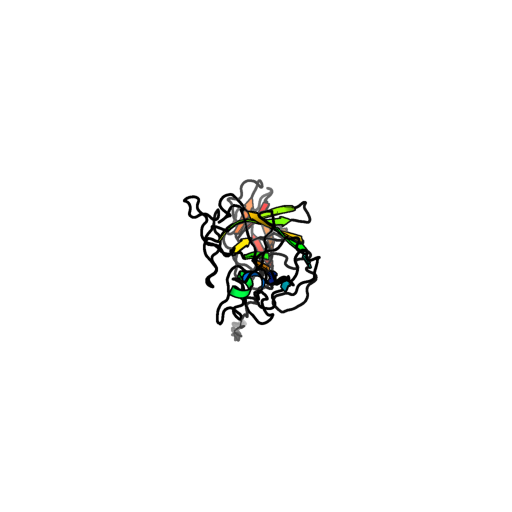203 SER A C 1
ATOM 1464 O O . SER A 1 203 ? 14.391 -4.702 -2.598 1.00 94.44 203 SER A O 1
ATOM 1466 N N . ASN A 1 204 ? 12.491 -5.797 -2.166 1.00 94.12 204 ASN A N 1
ATOM 1467 C CA . ASN A 1 204 ? 11.847 -5.466 -3.436 1.00 94.12 204 ASN A CA 1
ATOM 1468 C C . ASN A 1 204 ? 10.354 -5.142 -3.282 1.00 94.12 204 ASN A C 1
ATOM 1470 O O . ASN A 1 204 ? 9.642 -4.943 -4.267 1.00 94.12 204 ASN A O 1
ATOM 1474 N N . TYR A 1 205 ? 9.877 -5.058 -2.036 1.00 97.62 205 TYR A N 1
ATOM 1475 C CA . TYR A 1 205 ? 8.592 -4.453 -1.724 1.00 97.62 205 TYR A CA 1
ATOM 1476 C C . TYR A 1 205 ? 8.521 -3.923 -0.287 1.00 97.62 205 TYR A C 1
ATOM 1478 O O . TYR A 1 205 ? 9.257 -4.365 0.600 1.00 97.62 205 TYR A O 1
ATOM 1486 N N . VAL A 1 206 ? 7.599 -2.988 -0.051 1.00 98.38 206 VAL A N 1
ATOM 1487 C CA . VAL A 1 206 ? 7.154 -2.579 1.291 1.00 98.38 206 VAL A CA 1
ATOM 1488 C C . VAL A 1 206 ? 5.667 -2.879 1.478 1.00 98.38 206 VAL A C 1
ATOM 1490 O O . VAL A 1 206 ? 4.926 -2.927 0.496 1.00 98.38 206 VAL A O 1
ATOM 1493 N N . ILE A 1 207 ? 5.236 -3.036 2.733 1.00 97.62 207 ILE A N 1
ATOM 1494 C CA . ILE A 1 207 ? 3.819 -3.087 3.123 1.00 97.62 207 ILE A CA 1
ATOM 1495 C C . ILE A 1 207 ? 3.547 -1.908 4.053 1.00 97.62 207 ILE A C 1
ATOM 1497 O O . ILE A 1 207 ? 4.297 -1.691 5.004 1.00 97.62 207 ILE A O 1
ATOM 1501 N N . LEU A 1 208 ? 2.483 -1.161 3.776 1.00 98.12 208 LEU A N 1
ATOM 1502 C CA . LEU A 1 208 ? 2.009 -0.046 4.588 1.00 98.12 208 LEU A CA 1
ATOM 1503 C C . LEU A 1 208 ? 0.575 -0.362 5.031 1.00 98.12 208 LEU A C 1
ATOM 1505 O O . LEU A 1 208 ? -0.301 -0.526 4.182 1.00 98.12 208 LEU A O 1
ATOM 1509 N N . THR A 1 209 ? 0.368 -0.513 6.339 1.00 94.00 209 THR A N 1
ATOM 1510 C CA . THR A 1 209 ? -0.851 -1.078 6.941 1.00 94.00 209 THR A CA 1
ATOM 1511 C C . THR A 1 209 ? -1.742 -0.026 7.596 1.00 94.00 209 THR A C 1
ATOM 1513 O O . THR A 1 209 ? -1.366 1.142 7.697 1.00 94.00 209 THR A O 1
ATOM 1516 N N . ASP A 1 210 ? -2.925 -0.459 8.045 1.00 88.12 210 ASP A N 1
ATOM 1517 C CA . ASP A 1 210 ? -3.875 0.331 8.843 1.00 88.12 210 ASP A CA 1
ATOM 1518 C C . ASP A 1 210 ? -4.356 1.615 8.146 1.00 88.12 210 ASP A C 1
ATOM 1520 O O . ASP A 1 210 ? -4.613 2.647 8.775 1.00 88.12 210 ASP A O 1
ATOM 1524 N N . LEU A 1 211 ? -4.484 1.557 6.817 1.00 94.69 211 LEU A N 1
ATOM 1525 C CA . LEU A 1 211 ? -4.891 2.690 5.999 1.00 94.69 211 LEU A CA 1
ATOM 1526 C C . LEU A 1 211 ? -6.411 2.716 5.847 1.00 94.69 211 LEU A C 1
ATOM 1528 O O . LEU A 1 211 ? -7.053 1.705 5.578 1.00 94.69 211 LEU A O 1
ATOM 1532 N N . THR A 1 212 ? -6.983 3.909 6.003 1.00 92.50 212 THR A N 1
ATOM 1533 C CA . THR A 1 212 ? -8.441 4.132 5.959 1.00 92.50 212 THR A CA 1
ATOM 1534 C C . THR A 1 212 ? -8.843 5.321 5.085 1.00 92.50 212 THR A C 1
ATOM 1536 O O . THR A 1 212 ? -10.025 5.520 4.807 1.00 92.50 212 THR A O 1
ATOM 1539 N N . ALA A 1 213 ? -7.878 6.132 4.637 1.00 95.44 213 ALA A N 1
ATOM 1540 C CA . ALA A 1 213 ? -8.161 7.319 3.840 1.00 95.44 213 ALA A CA 1
ATOM 1541 C C . ALA A 1 213 ? -8.686 6.922 2.445 1.00 95.44 213 ALA A C 1
ATOM 1543 O O . ALA A 1 213 ? -8.062 6.093 1.779 1.00 95.44 213 ALA A O 1
ATOM 1544 N N . PRO A 1 214 ? -9.792 7.512 1.959 1.00 95.50 214 PRO A N 1
ATOM 1545 C CA . PRO A 1 214 ? -10.350 7.176 0.648 1.00 95.50 214 PRO A CA 1
ATOM 1546 C C . PRO A 1 214 ? -9.539 7.771 -0.511 1.00 95.50 214 PRO A C 1
ATOM 1548 O O . PRO A 1 214 ? -9.639 7.290 -1.641 1.00 95.50 214 PRO A O 1
ATOM 1551 N N . ASN A 1 215 ? -8.747 8.815 -0.242 1.00 97.94 215 ASN A N 1
ATOM 1552 C CA . ASN A 1 215 ? -7.903 9.493 -1.216 1.00 97.94 215 ASN A CA 1
ATOM 1553 C C . ASN A 1 215 ? -6.473 9.579 -0.678 1.00 97.94 215 ASN A C 1
ATOM 1555 O O . ASN A 1 215 ? -6.232 10.124 0.403 1.00 97.94 215 ASN A O 1
ATOM 1559 N N . ILE A 1 216 ? -5.523 9.036 -1.435 1.00 98.25 216 ILE A N 1
ATOM 1560 C CA . ILE A 1 216 ? -4.122 8.966 -1.027 1.00 98.25 216 ILE A CA 1
ATOM 1561 C C . ILE A 1 216 ? -3.175 9.320 -2.164 1.00 98.25 216 ILE A C 1
ATOM 1563 O O . ILE A 1 216 ? -3.492 9.247 -3.354 1.00 98.25 216 ILE A O 1
ATOM 1567 N N . LYS A 1 217 ? -1.943 9.622 -1.777 1.00 97.50 217 LYS A N 1
ATOM 1568 C CA . LYS A 1 217 ? -0.791 9.668 -2.662 1.00 97.50 217 LYS A CA 1
ATOM 1569 C C . LYS A 1 217 ? 0.228 8.641 -2.204 1.00 97.50 217 LYS A C 1
ATOM 1571 O O . LYS A 1 217 ? 0.656 8.670 -1.056 1.00 97.50 217 LYS A O 1
ATOM 1576 N N . ILE A 1 218 ? 0.632 7.762 -3.110 1.00 97.06 218 ILE A N 1
ATOM 1577 C CA . ILE A 1 218 ? 1.811 6.917 -2.929 1.00 97.06 218 ILE A CA 1
ATOM 1578 C C . ILE A 1 218 ? 3.005 7.729 -3.416 1.00 97.06 218 ILE A C 1
ATOM 1580 O O . ILE A 1 218 ? 2.955 8.275 -4.518 1.00 97.06 218 ILE A O 1
ATOM 1584 N N . GLN A 1 219 ? 4.071 7.813 -2.626 1.00 95.19 219 GLN A N 1
ATOM 1585 C CA . GLN A 1 219 ? 5.282 8.529 -3.006 1.00 95.19 219 GLN A CA 1
ATOM 1586 C C . GLN A 1 219 ? 6.536 7.757 -2.609 1.00 95.19 219 GLN A C 1
ATOM 1588 O O . GLN A 1 219 ? 6.609 7.222 -1.506 1.00 95.19 219 GLN A O 1
ATOM 1593 N N . SER A 1 220 ? 7.550 7.780 -3.469 1.00 93.56 220 SER A N 1
ATOM 1594 C CA . SER A 1 220 ? 8.914 7.409 -3.103 1.00 93.56 220 SER A CA 1
ATOM 1595 C C . SER A 1 220 ? 9.851 8.616 -3.127 1.00 93.56 220 SER A C 1
ATOM 1597 O O . SER A 1 220 ? 9.689 9.544 -3.931 1.00 93.56 220 SER A O 1
ATOM 1599 N N . ILE A 1 221 ? 10.827 8.618 -2.218 1.00 93.25 221 ILE A N 1
ATOM 1600 C CA . ILE A 1 221 ? 11.879 9.634 -2.115 1.00 93.25 221 ILE A CA 1
ATOM 1601 C C . ILE A 1 221 ? 13.210 8.919 -1.897 1.00 93.25 221 ILE A C 1
ATOM 1603 O O . ILE A 1 221 ? 13.386 8.209 -0.908 1.00 93.25 221 ILE A O 1
ATOM 1607 N N . ALA A 1 222 ? 14.154 9.130 -2.814 1.00 92.00 222 ALA A N 1
ATOM 1608 C CA . ALA A 1 222 ? 15.499 8.588 -2.688 1.00 92.00 222 ALA A CA 1
ATOM 1609 C C . ALA A 1 222 ? 16.287 9.285 -1.575 1.00 92.00 222 ALA A C 1
ATOM 1611 O O . ALA A 1 222 ? 16.181 10.500 -1.389 1.00 92.00 222 ALA A O 1
ATOM 1612 N N . ASP A 1 223 ? 17.132 8.527 -0.885 1.00 91.44 223 ASP A N 1
ATOM 1613 C CA . ASP A 1 223 ? 18.023 9.053 0.145 1.00 91.44 223 ASP A CA 1
ATOM 1614 C C . ASP A 1 223 ? 19.509 8.829 -0.191 1.00 91.44 223 ASP A C 1
ATOM 1616 O O . ASP A 1 223 ? 19.898 8.633 -1.345 1.00 91.44 223 ASP A O 1
ATOM 1620 N N . GLN A 1 224 ? 20.377 8.924 0.820 1.00 88.25 224 GLN A N 1
ATOM 1621 C CA . GLN A 1 224 ? 21.822 8.783 0.641 1.00 88.25 224 GLN A CA 1
ATOM 1622 C C . GLN A 1 224 ? 22.245 7.361 0.250 1.00 88.25 224 GLN A C 1
ATOM 1624 O O . GLN A 1 224 ? 23.217 7.202 -0.501 1.00 88.25 224 GLN A O 1
ATOM 1629 N N . LEU A 1 225 ? 21.528 6.345 0.735 1.00 87.44 225 LEU A N 1
ATOM 1630 C CA . LEU A 1 225 ? 21.791 4.939 0.437 1.00 87.44 225 LEU A CA 1
ATOM 1631 C C . LEU A 1 225 ? 21.210 4.543 -0.921 1.00 87.44 225 LEU A C 1
ATOM 1633 O O . LEU A 1 225 ? 21.810 3.721 -1.603 1.00 87.44 225 LEU A O 1
ATOM 1637 N N . GLY A 1 226 ? 20.128 5.205 -1.334 1.00 78.06 226 GLY A N 1
ATOM 1638 C CA . GLY A 1 226 ? 19.419 5.022 -2.593 1.00 78.06 226 GLY A CA 1
ATOM 1639 C C . GLY A 1 226 ? 20.182 5.353 -3.879 1.00 78.06 226 GLY A C 1
ATOM 1640 O O . GLY A 1 226 ? 19.734 6.227 -4.615 1.00 78.06 226 GLY A O 1
ATOM 1641 N N . GLY A 1 227 ? 21.313 4.727 -4.223 1.00 71.06 227 GLY A N 1
ATOM 1642 C CA . GLY A 1 227 ? 21.827 4.855 -5.594 1.00 71.06 227 GLY A CA 1
ATOM 1643 C C . GLY A 1 227 ? 23.146 4.176 -5.951 1.00 71.06 227 GLY A C 1
ATOM 1644 O O . GLY A 1 227 ? 24.098 4.203 -5.175 1.00 71.06 227 GLY A O 1
ATOM 1645 N N . GLY A 1 228 ? 23.193 3.684 -7.198 1.00 62.81 228 GLY A N 1
ATOM 1646 C CA . GLY A 1 228 ? 24.316 2.991 -7.850 1.00 62.81 228 GLY A CA 1
ATOM 1647 C C . GLY A 1 228 ? 25.058 3.803 -8.917 1.00 62.81 228 GLY A C 1
ATOM 1648 O O . GLY A 1 228 ? 25.904 3.266 -9.626 1.00 62.81 228 GLY A O 1
ATOM 1649 N N . ASP A 1 229 ? 24.728 5.086 -9.057 1.00 66.00 229 ASP A N 1
ATOM 1650 C CA . ASP A 1 229 ? 25.342 6.060 -9.965 1.00 66.00 229 ASP A CA 1
ATOM 1651 C C . ASP A 1 229 ? 25.310 7.472 -9.332 1.00 66.00 229 ASP A C 1
ATOM 1653 O O . ASP A 1 229 ? 25.057 7.627 -8.135 1.00 66.00 229 ASP A O 1
ATOM 1657 N N . ASN A 1 230 ? 25.588 8.523 -10.113 1.00 76.06 230 ASN A N 1
ATOM 1658 C CA . ASN A 1 230 ? 25.617 9.905 -9.612 1.00 76.06 230 ASN A CA 1
ATOM 1659 C C . ASN A 1 230 ? 24.231 10.460 -9.213 1.00 76.06 230 ASN A C 1
ATOM 1661 O O . ASN A 1 230 ? 24.171 11.569 -8.681 1.00 76.06 230 ASN A O 1
ATOM 1665 N N . VAL A 1 231 ? 23.132 9.738 -9.478 1.00 81.00 231 VAL A N 1
ATOM 1666 C CA . VAL A 1 231 ? 21.756 10.186 -9.213 1.00 81.00 231 VAL A CA 1
ATOM 1667 C C . VAL A 1 231 ? 21.063 9.194 -8.285 1.00 81.00 231 VAL A C 1
ATOM 1669 O O . VAL A 1 231 ? 20.855 8.025 -8.609 1.00 81.00 231 VAL A O 1
ATOM 1672 N N . LYS A 1 232 ? 20.672 9.671 -7.105 1.00 87.06 232 LYS A N 1
ATOM 1673 C CA . LYS A 1 232 ? 19.944 8.851 -6.136 1.00 87.06 232 LYS A CA 1
ATOM 1674 C C . LYS A 1 232 ? 18.528 8.581 -6.632 1.00 87.06 232 LYS A C 1
ATOM 1676 O O . LYS A 1 232 ? 17.909 9.488 -7.168 1.00 87.06 232 LYS A O 1
ATOM 1681 N N . ARG A 1 233 ? 18.038 7.345 -6.512 1.00 87.00 233 ARG A N 1
ATOM 1682 C CA . ARG A 1 233 ? 16.742 6.896 -7.049 1.00 87.00 233 ARG A CA 1
ATOM 1683 C C . ARG A 1 233 ? 16.066 5.895 -6.115 1.00 87.00 233 ARG A C 1
ATOM 1685 O O . ARG A 1 233 ? 16.743 5.023 -5.579 1.00 87.00 233 ARG A O 1
ATOM 1692 N N . ALA A 1 234 ? 14.741 5.996 -6.026 1.00 89.44 234 ALA A N 1
ATOM 1693 C CA . ALA A 1 234 ? 13.842 5.077 -5.327 1.00 89.44 234 ALA A CA 1
ATOM 1694 C C . ALA A 1 234 ? 12.728 4.646 -6.304 1.00 89.44 234 ALA A C 1
ATOM 1696 O O . ALA A 1 234 ? 11.661 5.269 -6.314 1.00 89.44 234 ALA A O 1
ATOM 1697 N N . PRO A 1 235 ? 13.004 3.696 -7.216 1.00 85.62 235 PRO A N 1
ATOM 1698 C CA . PRO A 1 235 ? 12.075 3.314 -8.279 1.00 85.62 235 PRO A CA 1
ATOM 1699 C C . PRO A 1 235 ? 10.800 2.683 -7.716 1.00 85.62 235 PRO A C 1
ATOM 1701 O O . PRO A 1 235 ? 10.793 2.200 -6.593 1.00 85.62 235 PRO A O 1
ATOM 1704 N N . MET A 1 236 ? 9.719 2.670 -8.494 1.00 89.06 236 MET A N 1
ATOM 1705 C CA . MET A 1 236 ? 8.520 1.882 -8.176 1.00 89.06 236 MET A CA 1
ATOM 1706 C C . MET A 1 236 ? 8.017 1.195 -9.442 1.00 89.06 236 MET A C 1
ATOM 1708 O O . MET A 1 236 ? 7.755 1.878 -10.430 1.00 89.06 236 MET A O 1
ATOM 1712 N N . ASN A 1 237 ? 7.872 -0.129 -9.433 1.00 89.62 237 ASN A N 1
ATOM 1713 C CA . ASN A 1 237 ? 7.395 -0.880 -10.600 1.00 89.62 237 ASN A CA 1
ATOM 1714 C C . ASN A 1 237 ? 5.865 -1.022 -10.597 1.00 89.62 237 ASN A C 1
ATOM 1716 O O . ASN A 1 237 ? 5.237 -1.047 -11.654 1.00 89.62 237 ASN A O 1
ATOM 1720 N N . GLY A 1 238 ? 5.245 -1.049 -9.418 1.00 92.94 238 GLY A N 1
ATOM 1721 C CA . GLY A 1 238 ? 3.797 -1.152 -9.272 1.00 92.94 238 GLY A CA 1
ATOM 1722 C C . GLY A 1 238 ? 3.360 -1.129 -7.814 1.00 92.94 238 GLY A C 1
ATOM 1723 O O . GLY A 1 238 ? 4.185 -1.049 -6.903 1.00 92.94 238 GLY A O 1
ATOM 1724 N N . PHE A 1 239 ? 2.053 -1.203 -7.590 1.00 97.00 239 PHE A N 1
ATOM 1725 C CA . PHE A 1 239 ? 1.480 -1.320 -6.256 1.00 97.00 239 PHE A CA 1
ATOM 1726 C C . PHE A 1 239 ? 0.199 -2.160 -6.243 1.00 97.00 239 PHE A C 1
ATOM 1728 O O . PHE A 1 239 ? -0.462 -2.336 -7.270 1.00 97.00 239 PHE A O 1
ATOM 1735 N N . GLN A 1 240 ? -0.162 -2.645 -5.056 1.00 98.00 240 GLN A N 1
ATOM 1736 C CA . GLN A 1 240 ? -1.469 -3.221 -4.755 1.00 98.00 240 GLN A CA 1
ATOM 1737 C C . GLN A 1 240 ? -2.108 -2.519 -3.575 1.00 98.00 240 GLN A C 1
ATOM 1739 O O . GLN A 1 240 ? -1.459 -2.332 -2.552 1.00 98.00 240 GLN A O 1
ATOM 1744 N N . ILE A 1 241 ? -3.389 -2.196 -3.708 1.00 98.25 241 ILE A N 1
ATOM 1745 C CA . ILE A 1 241 ? -4.260 -1.862 -2.583 1.00 98.25 241 ILE A CA 1
ATOM 1746 C C . ILE A 1 241 ? -5.058 -3.120 -2.279 1.00 98.25 241 ILE A C 1
ATOM 1748 O O . ILE A 1 241 ? -5.791 -3.591 -3.148 1.00 98.25 241 ILE A O 1
ATOM 1752 N N . VAL A 1 242 ? -4.897 -3.677 -1.086 1.00 95.94 242 VAL A N 1
ATOM 1753 C CA . VAL A 1 242 ? -5.523 -4.942 -0.696 1.00 95.94 242 VAL A CA 1
ATOM 1754 C C . VAL A 1 242 ? -6.479 -4.663 0.445 1.00 95.94 242 VAL A C 1
ATOM 1756 O O . VAL A 1 242 ? -6.066 -4.152 1.485 1.00 95.94 242 VAL A O 1
ATOM 1759 N N . GLU A 1 243 ? -7.754 -4.985 0.244 1.00 92.00 243 GLU A N 1
ATOM 1760 C CA . GLU A 1 243 ? -8.752 -4.913 1.300 1.00 92.00 243 GLU A CA 1
ATOM 1761 C C . GLU A 1 243 ? -8.335 -5.819 2.456 1.00 92.00 243 GLU A C 1
ATOM 1763 O O . GLU A 1 243 ? -8.154 -7.027 2.297 1.00 92.00 243 GLU A O 1
ATOM 1768 N N . VAL A 1 244 ? -8.228 -5.266 3.656 1.00 86.19 244 VAL A N 1
ATOM 1769 C CA . VAL A 1 244 ? -8.094 -6.114 4.836 1.00 86.19 244 VAL A CA 1
ATOM 1770 C C . VAL A 1 244 ? -9.505 -6.482 5.249 1.00 86.19 244 VAL A C 1
ATOM 1772 O O . VAL A 1 244 ? -10.148 -5.739 5.976 1.00 86.19 244 VAL A O 1
ATOM 1775 N N . GLY A 1 245 ? -9.999 -7.618 4.744 1.00 57.81 245 GLY A N 1
ATOM 1776 C CA . GLY A 1 245 ? -11.332 -8.123 5.070 1.00 57.81 245 GLY A CA 1
ATOM 1777 C C . GLY A 1 245 ? -11.525 -8.199 6.586 1.00 57.81 245 GLY A C 1
ATOM 1778 O O . GLY A 1 245 ? -10.792 -8.920 7.278 1.00 57.81 245 GLY A O 1
ATOM 1779 N N . GLY A 1 246 ? -12.488 -7.424 7.072 1.00 56.34 246 GLY A N 1
ATOM 1780 C CA . GLY A 1 246 ? -12.687 -7.085 8.472 1.00 56.34 246 GLY A CA 1
ATOM 1781 C C . GLY A 1 246 ? -12.742 -5.564 8.629 1.00 56.34 246 GLY A C 1
ATOM 1782 O O . GLY A 1 246 ? -12.162 -4.818 7.844 1.00 56.34 246 GLY A O 1
ATOM 1783 N N . PRO A 1 247 ? -13.464 -5.052 9.618 1.00 51.12 247 PRO A N 1
ATOM 1784 C CA . PRO A 1 247 ? -13.457 -3.622 9.850 1.00 51.12 247 PRO A CA 1
ATOM 1785 C C . PRO A 1 247 ? -12.083 -3.174 10.368 1.00 51.12 247 PRO A C 1
ATOM 1787 O O . PRO A 1 247 ? -11.291 -4.007 10.804 1.00 51.12 247 PRO A O 1
ATOM 1790 N N . GLY A 1 248 ? -11.808 -1.869 10.291 1.00 57.72 248 GLY A N 1
ATOM 1791 C CA . GLY A 1 248 ? -10.545 -1.224 10.676 1.00 57.72 248 GLY A CA 1
ATOM 1792 C C . 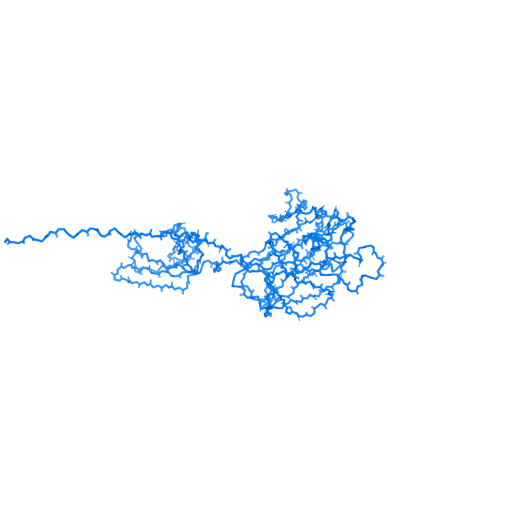GLY A 1 248 ? -10.012 -1.544 12.082 1.00 57.72 248 GLY A C 1
ATOM 1793 O O . GLY A 1 248 ? -10.496 -2.454 12.755 1.00 57.72 248 GLY A O 1
ATOM 1794 N N . PRO A 1 249 ? -9.037 -0.771 12.591 1.00 71.12 249 PRO A N 1
ATOM 1795 C CA . PRO A 1 249 ? -8.657 -0.844 14.001 1.00 71.12 249 PRO A CA 1
ATOM 1796 C C . PRO A 1 249 ? -9.903 -0.920 14.907 1.00 71.12 249 PRO A C 1
ATOM 1798 O O . PRO A 1 249 ? -10.893 -0.230 14.621 1.00 71.12 249 PRO A O 1
ATOM 1801 N N . PRO A 1 250 ? -9.917 -1.773 15.950 1.00 81.88 250 PRO A N 1
ATOM 1802 C CA . PRO A 1 250 ? -11.119 -1.987 16.748 1.00 81.88 250 PRO A CA 1
ATOM 1803 C C . PRO A 1 250 ? -11.635 -0.671 17.324 1.00 81.88 250 PRO A C 1
ATOM 1805 O O . PRO A 1 250 ? -10.960 0.011 18.090 1.00 81.88 250 PRO A O 1
ATOM 1808 N N . THR A 1 251 ? -12.848 -0.303 16.939 1.00 85.69 251 THR A N 1
ATOM 1809 C CA . THR A 1 251 ? -13.520 0.924 17.351 1.00 85.69 251 THR A CA 1
ATOM 1810 C C . THR A 1 251 ? -14.858 0.546 17.960 1.00 85.69 251 THR A C 1
ATOM 1812 O O . THR A 1 251 ? -15.656 -0.173 17.358 1.00 85.69 251 THR A O 1
ATOM 1815 N N . ILE A 1 252 ? -15.115 1.033 19.173 1.00 93.50 252 ILE A N 1
ATOM 1816 C CA . ILE A 1 252 ? -16.420 0.878 19.820 1.00 93.50 252 ILE A CA 1
ATOM 1817 C C . ILE A 1 252 ? -17.427 1.740 19.051 1.00 93.50 252 ILE A C 1
ATOM 1819 O O . ILE A 1 252 ? -17.300 2.963 19.004 1.00 93.50 252 ILE A O 1
ATOM 1823 N N . THR A 1 253 ? -18.423 1.100 18.446 1.00 89.75 253 THR A N 1
ATOM 1824 C CA . THR A 1 253 ? -19.486 1.741 17.661 1.00 89.75 253 THR A CA 1
ATOM 1825 C C . THR A 1 253 ? -20.756 1.967 18.473 1.00 89.75 253 THR A C 1
ATOM 1827 O O . THR A 1 253 ? -21.544 2.849 18.140 1.00 89.75 253 THR A O 1
ATOM 1830 N N . GLU A 1 254 ? -20.960 1.193 19.542 1.00 93.81 254 GLU A N 1
ATOM 1831 C CA . GLU A 1 254 ? -22.088 1.350 20.459 1.00 93.81 254 GLU A CA 1
ATOM 1832 C C . GLU A 1 254 ? -21.669 1.014 21.892 1.00 93.81 254 GLU A C 1
ATOM 1834 O O . GLU A 1 254 ? -20.900 0.081 22.130 1.00 93.81 254 GLU A O 1
ATOM 1839 N N . ILE A 1 255 ? -22.189 1.783 22.845 1.00 95.19 255 ILE A N 1
ATOM 1840 C CA . ILE A 1 255 ? -22.000 1.572 24.277 1.00 95.19 255 ILE A CA 1
ATOM 1841 C C . ILE A 1 255 ? -23.332 1.797 24.989 1.00 95.19 255 ILE A C 1
ATOM 1843 O O . ILE A 1 255 ? -23.954 2.847 24.828 1.00 95.19 255 ILE A O 1
ATOM 1847 N N . ASP A 1 256 ? -23.745 0.825 25.797 1.00 94.19 256 ASP A N 1
ATOM 1848 C CA . ASP A 1 256 ? -24.901 0.937 26.684 1.00 94.19 256 ASP A CA 1
ATOM 1849 C C . ASP A 1 256 ? -24.550 0.442 28.089 1.00 94.19 256 ASP A C 1
ATOM 1851 O O . ASP A 1 256 ? -23.785 -0.508 28.252 1.00 94.19 256 ASP A O 1
ATOM 1855 N N . TYR A 1 257 ? -25.099 1.085 29.118 1.00 91.31 257 TYR A N 1
ATOM 1856 C CA . TYR A 1 257 ? -24.860 0.706 30.509 1.00 91.31 257 TYR A CA 1
ATOM 1857 C C . TYR A 1 257 ? -26.148 0.745 31.327 1.00 91.31 257 TYR A C 1
ATOM 1859 O O . TYR A 1 257 ? -26.764 1.796 31.518 1.00 91.31 257 TYR A O 1
ATOM 1867 N N . THR A 1 258 ? -26.510 -0.407 31.889 1.00 89.69 258 THR A N 1
ATOM 1868 C CA . THR A 1 258 ? -27.659 -0.553 32.782 1.00 89.69 258 THR A CA 1
ATOM 1869 C C . THR A 1 258 ? -27.193 -0.581 34.234 1.00 89.69 258 THR A C 1
ATOM 1871 O O . THR A 1 258 ? -26.779 -1.616 34.757 1.00 89.69 258 THR A O 1
ATOM 1874 N N . SER A 1 259 ? -27.308 0.558 34.920 1.00 84.94 259 SER A N 1
ATOM 1875 C CA . SER A 1 259 ? -26.832 0.723 36.302 1.00 84.94 259 SER A CA 1
ATOM 1876 C C . SER A 1 259 ? -27.561 -0.130 37.343 1.00 84.94 259 SER A C 1
ATOM 1878 O O . SER A 1 259 ? -26.981 -0.430 38.382 1.00 84.94 259 SER A O 1
ATOM 1880 N N . ALA A 1 260 ? -28.808 -0.538 37.085 1.00 85.44 260 ALA A N 1
ATOM 1881 C CA . ALA A 1 260 ? -29.572 -1.392 37.998 1.00 85.44 260 ALA A CA 1
ATOM 1882 C C . ALA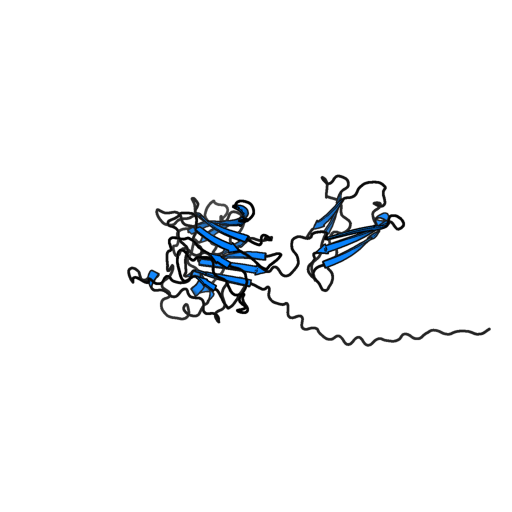 A 1 260 ? -28.934 -2.780 38.176 1.00 85.44 260 ALA A C 1
ATOM 1884 O O . ALA A 1 260 ? -28.962 -3.329 39.276 1.00 85.44 260 ALA A O 1
ATOM 1885 N N . ASP A 1 261 ? -28.331 -3.296 37.103 1.00 85.62 261 ASP A N 1
ATOM 1886 C CA . ASP A 1 261 ? -27.762 -4.643 37.037 1.00 85.62 261 ASP A CA 1
ATOM 1887 C C . ASP A 1 261 ? -26.227 -4.621 36.887 1.00 85.62 261 ASP A C 1
ATOM 1889 O O . ASP A 1 261 ? -25.579 -5.662 36.947 1.00 85.62 261 ASP A O 1
ATOM 1893 N N . GLY A 1 262 ? -25.632 -3.434 36.706 1.00 89.12 262 GLY A N 1
ATOM 1894 C CA . GLY A 1 262 ? -24.201 -3.246 36.457 1.00 89.12 262 GLY A CA 1
ATOM 1895 C C . GLY A 1 262 ? -23.732 -3.799 35.110 1.00 89.12 262 GLY A C 1
ATOM 1896 O O . GLY A 1 262 ? -22.564 -4.151 34.975 1.00 89.12 262 GLY A O 1
ATOM 1897 N N . LEU A 1 263 ? -24.627 -3.897 34.123 1.00 93.56 263 LEU A N 1
ATOM 1898 C CA . LEU A 1 263 ? -24.335 -4.496 32.820 1.00 93.56 263 LEU A CA 1
ATOM 1899 C C . LEU A 1 263 ? -23.877 -3.440 31.816 1.00 93.56 263 LEU A C 1
ATOM 1901 O O . LEU A 1 263 ? -24.627 -2.518 31.500 1.00 93.56 263 LEU A O 1
ATOM 1905 N N . LEU A 1 264 ? -22.662 -3.602 31.302 1.00 94.56 264 LEU A N 1
ATOM 1906 C CA . LEU A 1 264 ? -22.095 -2.855 30.186 1.00 94.56 264 LEU A CA 1
ATOM 1907 C C . LEU A 1 264 ? -22.247 -3.678 28.906 1.00 94.56 264 LEU A C 1
ATOM 1909 O O . LEU A 1 264 ? -21.773 -4.807 28.853 1.00 94.56 264 LEU A O 1
ATOM 1913 N N . THR A 1 265 ? -22.846 -3.101 27.871 1.00 96.81 265 THR A N 1
ATOM 1914 C CA . THR A 1 265 ? -22.869 -3.666 26.519 1.00 96.81 265 THR A CA 1
ATOM 1915 C C . THR A 1 265 ? -21.965 -2.832 25.626 1.00 96.81 265 THR A C 1
ATOM 1917 O O . THR A 1 265 ? -22.164 -1.623 25.511 1.00 96.81 265 THR A O 1
ATOM 1920 N N . LEU A 1 266 ? -20.976 -3.468 25.001 1.00 96.94 266 LEU A N 1
ATOM 1921 C CA . LEU A 1 266 ? -20.109 -2.851 24.000 1.00 96.94 266 LEU A CA 1
ATOM 1922 C C . LEU A 1 266 ? -20.336 -3.535 22.659 1.00 96.94 266 LEU A C 1
ATOM 1924 O O . LEU A 1 266 ? -20.281 -4.761 22.588 1.00 96.94 266 LEU A O 1
ATOM 1928 N N . THR A 1 267 ? -20.521 -2.745 21.605 1.00 95.56 267 THR A N 1
ATOM 1929 C CA . THR A 1 267 ? -20.410 -3.209 20.220 1.00 95.56 267 THR A CA 1
ATOM 1930 C C . THR A 1 267 ? -19.189 -2.557 19.602 1.00 95.56 267 THR A C 1
ATOM 1932 O O . THR A 1 267 ? -19.047 -1.334 19.656 1.00 95.56 267 THR A O 1
ATOM 1935 N N . TRP A 1 268 ? -18.315 -3.359 19.008 1.00 93.69 268 TRP A N 1
ATOM 1936 C CA . TRP A 1 268 ? -17.176 -2.875 18.241 1.00 93.69 268 TRP A CA 1
ATOM 1937 C C . TRP A 1 268 ? -17.073 -3.610 16.921 1.00 93.69 268 TRP A C 1
ATOM 1939 O O . TRP A 1 268 ? -17.619 -4.698 16.728 1.00 93.69 268 TRP A O 1
ATOM 1949 N N . ASN A 1 269 ? -16.341 -2.998 16.008 1.00 84.12 269 ASN A N 1
ATOM 1950 C CA . ASN A 1 269 ? -16.038 -3.607 14.737 1.00 84.12 269 ASN A CA 1
ATOM 1951 C C . ASN A 1 269 ? -14.973 -4.710 14.914 1.00 84.12 269 ASN A C 1
ATOM 1953 O O . ASN A 1 269 ? -13.921 -4.477 15.505 1.00 84.12 269 ASN A O 1
ATOM 1957 N N . SER A 1 270 ? -15.248 -5.919 14.424 1.00 86.12 270 SER A N 1
ATOM 1958 C CA . SER A 1 270 ? -14.412 -7.109 14.628 1.00 86.12 270 SER A CA 1
ATOM 1959 C C . SER A 1 270 ? -14.341 -8.007 13.395 1.00 86.12 270 SER A C 1
ATOM 1961 O O . SER A 1 270 ? -15.237 -7.964 12.560 1.00 86.12 270 SER A O 1
ATOM 1963 N N . LYS A 1 271 ? -13.352 -8.901 13.339 1.00 79.44 271 LYS A N 1
ATOM 1964 C CA . LYS A 1 271 ? -13.229 -9.944 12.315 1.00 79.44 271 LYS A CA 1
ATOM 1965 C C . LYS A 1 271 ? -13.412 -11.342 12.928 1.00 79.44 271 LYS A C 1
ATOM 1967 O O . LYS A 1 271 ? -12.786 -11.616 13.952 1.00 79.44 271 LYS A O 1
ATOM 1972 N N . PRO A 1 272 ? -14.192 -12.245 12.305 1.00 83.38 272 PRO A N 1
ATOM 1973 C CA . PRO A 1 272 ? -14.363 -13.605 12.803 1.00 83.38 272 PRO A CA 1
ATOM 1974 C C . PRO A 1 272 ? -13.046 -14.366 12.959 1.00 83.38 272 PRO A C 1
ATOM 1976 O O . PRO A 1 272 ? -12.170 -14.303 12.094 1.00 83.38 272 PRO A O 1
ATOM 1979 N N . GLY A 1 273 ? -12.924 -15.106 14.063 1.00 80.69 273 GLY A N 1
ATOM 1980 C CA . GLY A 1 273 ? -11.729 -15.880 14.410 1.00 80.69 273 GLY A CA 1
ATOM 1981 C C . GLY A 1 273 ? -10.594 -15.082 15.065 1.00 80.69 273 GLY A C 1
ATOM 1982 O O . GLY A 1 273 ? -9.598 -15.686 15.459 1.00 80.69 273 GLY A O 1
ATOM 1983 N N . GLU A 1 274 ? -10.730 -13.762 15.207 1.00 85.25 274 GLU A N 1
ATOM 1984 C CA . GLU A 1 274 ? -9.796 -12.927 15.972 1.00 85.25 274 GLU A CA 1
ATOM 1985 C C . GLU A 1 274 ? -10.175 -12.870 17.462 1.00 85.25 274 GLU A C 1
ATOM 1987 O O . GLU A 1 274 ? -11.291 -13.213 17.863 1.00 85.25 274 GLU A O 1
ATOM 1992 N N . THR A 1 275 ? -9.243 -12.398 18.289 1.00 92.00 275 THR A N 1
ATOM 1993 C CA . THR A 1 275 ? -9.463 -12.098 19.712 1.00 92.00 275 THR A CA 1
ATOM 1994 C C . THR A 1 275 ? -9.118 -10.647 20.004 1.00 92.00 275 THR A C 1
ATOM 1996 O O . THR A 1 275 ? -8.221 -10.093 19.371 1.00 92.00 275 THR A O 1
ATOM 1999 N N . TYR A 1 276 ? -9.799 -10.055 20.981 1.00 93.19 276 TYR A N 1
ATOM 2000 C CA . TYR A 1 276 ? -9.642 -8.651 21.343 1.00 93.19 276 TYR A CA 1
ATOM 2001 C C . TYR A 1 276 ? -9.463 -8.466 22.848 1.00 93.19 276 TYR A C 1
ATOM 2003 O O . TYR A 1 276 ? -10.151 -9.106 23.643 1.00 93.19 276 TYR A O 1
ATOM 2011 N N . ALA A 1 277 ? -8.589 -7.540 23.234 1.00 95.38 277 ALA A N 1
ATOM 2012 C CA . ALA A 1 277 ? -8.469 -7.088 24.612 1.00 95.38 277 ALA A CA 1
ATOM 2013 C C . ALA A 1 277 ? -9.448 -5.938 24.881 1.00 95.38 277 ALA A C 1
ATOM 2015 O O . ALA A 1 277 ? -9.545 -4.981 24.111 1.00 95.38 277 ALA A O 1
ATOM 2016 N N . ILE A 1 278 ? -10.167 -6.016 25.996 1.00 96.81 278 ILE A N 1
ATOM 2017 C CA . ILE A 1 278 ? -11.168 -5.043 26.426 1.00 96.81 278 ILE A CA 1
ATOM 2018 C C . ILE A 1 278 ? -10.584 -4.278 27.606 1.00 96.81 278 ILE A C 1
ATOM 2020 O O . ILE A 1 278 ? -10.606 -4.748 28.743 1.00 96.81 278 ILE A O 1
ATOM 2024 N N . LYS A 1 279 ? -10.027 -3.098 27.337 1.00 96.00 279 LYS A N 1
ATOM 2025 C CA . LYS A 1 279 ? -9.362 -2.276 28.353 1.00 96.00 279 LYS A CA 1
ATOM 2026 C C . LYS A 1 279 ? -10.310 -1.236 28.934 1.00 96.00 279 LYS A C 1
ATOM 2028 O O . LYS A 1 279 ? -11.222 -0.754 28.253 1.00 96.00 279 LYS A O 1
ATOM 2033 N N . TYR A 1 280 ? -10.046 -0.832 30.173 1.00 94.94 280 TYR A N 1
ATOM 2034 C CA . TYR A 1 280 ? -10.735 0.290 30.799 1.00 94.94 280 TYR A CA 1
ATOM 2035 C C . TYR A 1 280 ? -9.767 1.260 31.482 1.00 94.94 280 TYR A C 1
ATOM 2037 O O . TYR A 1 280 ? -8.636 0.923 31.823 1.00 94.94 280 TYR A O 1
ATOM 2045 N N . SER A 1 281 ? -10.237 2.486 31.688 1.00 93.56 281 SER A N 1
ATOM 2046 C CA . SER A 1 281 ? -9.509 3.549 32.374 1.00 93.56 281 SER A CA 1
ATOM 2047 C C . SER A 1 281 ? -10.458 4.385 33.229 1.00 93.56 281 SER A C 1
ATOM 2049 O O . SER A 1 281 ? -11.613 4.595 32.861 1.00 93.56 281 SER A O 1
ATOM 2051 N N . GLU A 1 282 ? -9.968 4.895 34.356 1.00 92.31 282 GLU A N 1
ATOM 2052 C CA . GLU A 1 282 ? -10.687 5.863 35.200 1.00 92.31 282 GLU A CA 1
ATOM 2053 C C . GLU A 1 282 ? -10.333 7.321 34.847 1.00 92.31 282 GLU A C 1
ATOM 2055 O O . GLU A 1 282 ? -11.067 8.246 35.201 1.00 92.31 282 GLU A O 1
ATOM 2060 N N . ASP A 1 283 ? -9.221 7.548 34.136 1.00 90.06 283 ASP A N 1
ATOM 2061 C CA . ASP A 1 283 ? -8.635 8.878 33.918 1.00 90.06 283 ASP A CA 1
ATOM 2062 C C . ASP A 1 283 ? -8.284 9.202 32.452 1.00 90.06 283 ASP A C 1
ATOM 2064 O O . ASP A 1 283 ? -7.858 10.320 32.165 1.00 90.06 283 ASP A O 1
ATOM 2068 N N . MET A 1 284 ? -8.500 8.260 31.525 1.00 91.19 284 MET A N 1
ATOM 2069 C CA . MET A 1 284 ? -8.084 8.300 30.110 1.00 91.19 284 MET A CA 1
ATOM 2070 C C . MET A 1 284 ? -6.565 8.346 29.877 1.00 91.19 284 MET A C 1
ATOM 2072 O O . MET A 1 284 ? -6.134 8.494 28.731 1.00 91.19 284 MET A O 1
ATOM 2076 N N . ILE A 1 285 ? -5.753 8.222 30.925 1.00 88.88 285 ILE A N 1
ATOM 2077 C CA . ILE A 1 285 ? -4.291 8.299 30.858 1.00 88.88 285 ILE A CA 1
ATOM 2078 C C . ILE A 1 285 ? -3.700 6.907 31.063 1.00 88.88 285 ILE A C 1
ATOM 2080 O O . ILE A 1 285 ? -2.923 6.447 30.228 1.00 88.88 285 ILE A O 1
ATOM 2084 N N . SER A 1 286 ? -4.076 6.233 32.151 1.00 91.06 286 SER A N 1
ATOM 2085 C CA . SER A 1 286 ? -3.645 4.868 32.442 1.00 91.06 286 SER A CA 1
ATOM 2086 C C . SER A 1 286 ? -4.611 3.859 31.829 1.00 91.06 286 SER A C 1
ATOM 2088 O O . SER A 1 286 ? -5.819 3.950 32.054 1.00 91.06 286 SER A O 1
ATOM 2090 N N . TRP A 1 287 ? -4.077 2.896 31.079 1.00 93.06 287 TRP A N 1
ATOM 2091 C CA . TRP A 1 287 ? -4.840 1.844 30.392 1.00 93.06 287 TRP A CA 1
ATOM 2092 C C . TRP A 1 287 ? -4.309 0.434 30.687 1.00 93.06 287 TRP A C 1
ATOM 2094 O O . TRP A 1 287 ? -4.553 -0.501 29.928 1.00 93.06 287 TRP A O 1
ATOM 2104 N N . ASP A 1 288 ? -3.578 0.281 31.791 1.00 91.69 288 ASP A N 1
ATOM 2105 C CA . ASP A 1 288 ? -3.002 -1.006 32.200 1.00 91.69 288 ASP A CA 1
ATOM 2106 C C . ASP A 1 288 ? -4.068 -2.001 32.698 1.00 91.69 288 ASP A C 1
ATOM 2108 O O . ASP A 1 288 ? -3.763 -3.176 32.883 1.00 91.69 288 ASP A O 1
ATOM 2112 N N . SER A 1 289 ? -5.303 -1.539 32.920 1.00 92.62 289 SER A N 1
ATOM 2113 C CA . SER A 1 289 ? -6.408 -2.353 33.421 1.00 92.62 289 SER A CA 1
ATOM 2114 C C . SER A 1 289 ? -7.302 -2.887 32.302 1.00 92.62 289 SER A C 1
ATOM 2116 O O . SER A 1 289 ? -7.654 -2.176 31.355 1.00 92.62 289 SER A O 1
ATOM 2118 N N . ASP A 1 290 ? -7.740 -4.132 32.457 1.00 94.12 290 ASP A N 1
ATOM 2119 C CA . ASP A 1 290 ? -8.576 -4.848 31.503 1.00 94.12 290 ASP A CA 1
ATOM 2120 C C . ASP A 1 290 ? -9.764 -5.560 32.159 1.00 94.12 290 ASP A C 1
ATOM 2122 O O . ASP A 1 290 ? -9.786 -5.848 33.355 1.00 94.12 290 ASP A O 1
ATOM 2126 N N . ILE A 1 291 ? -10.790 -5.779 31.342 1.00 94.88 291 ILE A N 1
ATOM 2127 C CA . ILE A 1 291 ? -11.923 -6.664 31.620 1.00 94.88 291 ILE A CA 1
ATOM 2128 C C . ILE A 1 291 ? -11.607 -8.069 31.094 1.00 94.88 291 ILE A C 1
ATOM 2130 O O . ILE A 1 291 ? -11.957 -9.064 31.728 1.00 94.88 291 ILE A O 1
ATOM 2134 N N . ASP A 1 292 ? -10.985 -8.137 29.917 1.00 94.62 292 ASP A N 1
ATOM 2135 C CA . ASP A 1 292 ? -10.609 -9.367 29.228 1.00 94.62 292 ASP A CA 1
ATOM 2136 C C . ASP A 1 292 ? -9.399 -9.083 28.324 1.00 94.62 292 ASP A C 1
ATOM 2138 O O . ASP A 1 292 ? -9.335 -8.030 27.688 1.00 94.62 292 ASP A O 1
ATOM 2142 N N . ASP A 1 293 ? -8.464 -10.024 28.233 1.00 91.19 293 ASP A N 1
ATOM 2143 C CA . ASP A 1 293 ? -7.269 -9.940 27.386 1.00 91.19 293 ASP A CA 1
ATOM 2144 C C . ASP A 1 293 ? -7.420 -10.713 26.061 1.00 91.19 293 ASP A C 1
ATOM 2146 O O . ASP A 1 293 ? -6.530 -10.665 25.213 1.00 91.19 293 ASP A O 1
ATOM 2150 N N . GLY A 1 294 ? -8.519 -11.448 25.865 1.00 92.31 294 GLY A N 1
ATOM 2151 C CA . GLY A 1 294 ? -8.685 -12.330 24.711 1.00 92.31 294 GLY A CA 1
ATOM 2152 C C . GLY A 1 294 ? -10.135 -12.672 24.400 1.00 92.31 294 GLY A C 1
ATOM 2153 O O . GLY A 1 294 ? -10.447 -13.837 24.139 1.00 92.31 294 GLY A O 1
ATOM 2154 N N . TYR A 1 295 ? -11.016 -11.672 24.402 1.00 95.75 295 TYR A N 1
ATOM 2155 C CA . TYR A 1 295 ? -12.422 -11.866 24.075 1.00 95.75 295 TYR A CA 1
ATOM 2156 C C . TYR A 1 295 ? -12.566 -12.310 22.607 1.00 95.75 295 TYR A C 1
ATOM 2158 O O . TYR A 1 295 ? -12.110 -11.591 21.709 1.00 95.75 295 TYR A O 1
ATOM 2166 N N . PRO A 1 296 ? -13.177 -13.474 22.324 1.00 94.44 296 PRO A N 1
ATOM 2167 C CA . PRO A 1 296 ? -13.303 -13.970 20.962 1.00 94.44 296 PRO A CA 1
ATOM 2168 C C . PRO A 1 296 ? -14.287 -13.118 20.159 1.00 94.44 296 PRO A C 1
ATOM 2170 O O . PRO A 1 296 ? -15.355 -12.745 20.648 1.00 94.44 296 PRO A O 1
ATOM 2173 N N . ALA A 1 297 ? -13.943 -12.840 18.904 1.00 90.88 297 ALA A N 1
ATOM 2174 C CA . ALA A 1 297 ? -14.863 -12.220 17.966 1.00 90.88 297 ALA A CA 1
ATOM 2175 C C . ALA A 1 297 ? -16.112 -13.087 17.748 1.00 90.88 297 ALA A C 1
ATOM 2177 O O . ALA A 1 297 ? -16.080 -14.310 17.909 1.00 90.88 297 ALA A O 1
ATOM 2178 N N . ALA A 1 298 ? -17.200 -12.462 17.300 1.00 86.94 298 ALA A N 1
ATOM 2179 C CA . ALA A 1 298 ? -18.335 -13.189 16.753 1.00 86.94 298 ALA A CA 1
ATOM 2180 C C . ALA A 1 298 ? -17.884 -14.126 15.613 1.00 86.94 298 ALA A C 1
ATOM 2182 O O . ALA A 1 298 ? -17.057 -13.761 14.780 1.00 86.94 298 ALA A O 1
ATOM 2183 N N . GLU A 1 299 ? -18.451 -15.335 15.569 1.00 82.94 299 GLU A N 1
ATOM 2184 C CA . GLU A 1 299 ? -18.120 -16.366 14.567 1.00 82.94 299 GLU A CA 1
ATOM 2185 C C . GLU A 1 299 ? -18.442 -15.931 13.124 1.00 82.94 299 GLU A C 1
ATOM 2187 O O . GLU A 1 299 ? -17.901 -16.486 12.169 1.00 82.94 299 GLU A O 1
ATOM 2192 N N . GLU A 1 300 ? -19.323 -14.941 12.954 1.00 80.06 300 GLU A N 1
ATOM 2193 C CA . GLU A 1 300 ? -19.718 -14.372 11.665 1.00 80.06 300 GLU A CA 1
ATOM 2194 C C . GLU A 1 300 ? -19.991 -12.862 11.796 1.00 80.06 300 GLU A C 1
ATOM 2196 O O . GLU A 1 300 ? -20.397 -12.382 12.857 1.00 80.06 300 GLU A O 1
ATOM 2201 N N . GLY A 1 301 ? -19.838 -12.131 10.685 1.00 78.56 301 GLY A N 1
ATOM 2202 C CA . GLY A 1 301 ? -20.107 -10.692 10.584 1.00 78.56 301 GLY A CA 1
ATOM 2203 C C . GLY A 1 301 ? -18.911 -9.797 10.923 1.00 78.56 301 GLY A C 1
ATOM 2204 O O . GLY A 1 301 ? -17.845 -10.277 11.292 1.00 78.56 301 GLY A O 1
ATOM 2205 N N . ASP A 1 302 ? -19.117 -8.483 10.806 1.00 82.19 302 ASP A N 1
ATOM 2206 C CA . ASP A 1 302 ? -18.058 -7.467 10.944 1.00 82.19 302 ASP A CA 1
ATOM 2207 C C . ASP A 1 302 ? -18.114 -6.734 12.297 1.00 82.19 302 ASP A C 1
ATOM 2209 O O . ASP A 1 302 ? -17.531 -5.668 12.480 1.00 82.19 302 ASP A O 1
ATOM 2213 N N . THR A 1 303 ? -18.856 -7.257 13.271 1.00 86.94 303 THR A N 1
ATOM 2214 C CA . THR A 1 303 ? -18.998 -6.641 14.597 1.00 86.94 303 THR A CA 1
ATOM 2215 C C . THR A 1 303 ? -19.144 -7.691 15.679 1.00 86.94 303 THR A C 1
ATOM 2217 O O . THR A 1 303 ? -19.804 -8.708 15.473 1.00 86.94 303 THR A O 1
ATOM 2220 N N . THR A 1 304 ? -18.617 -7.394 16.861 1.00 94.25 304 THR A N 1
ATOM 2221 C CA . THR A 1 304 ? -18.825 -8.184 18.070 1.00 94.25 304 THR A CA 1
ATOM 2222 C C . THR A 1 304 ? -19.565 -7.322 19.077 1.00 94.25 304 THR A C 1
ATOM 2224 O O . THR A 1 304 ? -19.178 -6.180 19.324 1.00 94.25 304 THR A O 1
ATOM 2227 N N . THR A 1 305 ? -20.633 -7.875 19.650 1.00 96.75 305 THR A N 1
ATOM 2228 C CA . THR A 1 305 ? -21.346 -7.283 20.783 1.00 96.75 305 THR A CA 1
ATOM 2229 C C . THR A 1 305 ? -21.133 -8.165 22.000 1.00 96.75 305 THR A C 1
ATOM 2231 O O . THR A 1 305 ? -21.498 -9.341 21.982 1.00 96.75 305 THR A O 1
ATOM 2234 N N . ALA A 1 306 ? -20.577 -7.592 23.061 1.00 96.31 306 ALA A N 1
ATOM 2235 C CA . ALA A 1 306 ? -20.334 -8.287 24.316 1.00 96.31 306 ALA A CA 1
ATOM 2236 C C . ALA A 1 306 ? -21.002 -7.568 25.483 1.00 96.31 306 ALA A C 1
ATOM 2238 O O . ALA A 1 306 ? -21.088 -6.339 25.514 1.00 96.31 306 ALA A O 1
ATOM 2239 N N . ILE A 1 307 ? -21.462 -8.362 26.451 1.00 96.81 307 ILE A N 1
ATOM 2240 C CA . ILE A 1 307 ? -22.068 -7.878 27.689 1.00 96.81 307 ILE A CA 1
ATOM 2241 C C . ILE A 1 307 ? -21.156 -8.273 28.848 1.00 96.81 307 ILE A C 1
ATOM 2243 O O . ILE A 1 307 ? -20.878 -9.456 29.045 1.00 96.81 307 ILE A O 1
ATOM 2247 N N . PHE A 1 308 ? -20.741 -7.285 29.631 1.00 94.88 308 PHE A N 1
ATOM 2248 C CA . PHE A 1 308 ? -19.896 -7.443 30.807 1.00 94.88 308 PHE A CA 1
ATOM 2249 C C . PHE A 1 308 ? -20.650 -6.981 32.046 1.00 94.88 308 PHE A C 1
ATOM 2251 O O . PHE A 1 308 ? -21.236 -5.900 32.064 1.00 94.88 308 PHE A O 1
ATOM 2258 N N . ASN A 1 309 ? -20.618 -7.776 33.111 1.00 93.88 309 ASN A N 1
ATOM 2259 C CA . ASN A 1 309 ? -21.117 -7.336 34.405 1.00 93.88 309 ASN A CA 1
ATOM 2260 C C . ASN A 1 309 ? -19.984 -6.652 35.171 1.00 93.88 309 ASN A C 1
ATOM 2262 O O . ASN A 1 309 ? -19.097 -7.312 35.705 1.00 93.88 309 ASN A O 1
ATOM 2266 N N . LEU A 1 310 ? -20.022 -5.324 35.257 1.00 92.19 310 LEU A N 1
ATOM 2267 C CA . LEU A 1 310 ? -18.985 -4.536 35.924 1.00 92.19 310 LEU A CA 1
ATOM 2268 C C . LEU A 1 310 ? -18.866 -4.857 37.421 1.00 92.19 310 LEU A C 1
ATOM 2270 O O . LEU A 1 310 ? -17.809 -4.630 38.008 1.00 92.19 310 LEU A O 1
ATOM 2274 N N . ASN A 1 311 ? -19.901 -5.431 38.046 1.00 90.06 311 ASN A N 1
ATOM 2275 C CA . ASN A 1 311 ? -19.812 -5.906 39.429 1.00 90.06 311 ASN A CA 1
ATOM 2276 C C . ASN A 1 311 ? -18.783 -7.032 39.597 1.00 90.06 311 ASN A C 1
ATOM 2278 O O . ASN A 1 311 ? -18.129 -7.091 40.638 1.00 90.06 311 ASN A O 1
ATOM 2282 N N . ASP A 1 312 ? -18.610 -7.888 38.586 1.00 91.06 312 ASP A N 1
ATOM 2283 C CA . ASP A 1 312 ? -17.690 -9.033 38.645 1.00 91.06 312 ASP A CA 1
ATOM 2284 C C . ASP A 1 312 ? -16.222 -8.574 38.721 1.00 91.06 312 ASP A C 1
ATOM 2286 O O . ASP A 1 312 ? -15.367 -9.285 39.247 1.00 91.06 312 ASP A O 1
ATOM 2290 N N . PHE A 1 313 ? -15.961 -7.341 38.282 1.00 87.69 313 PHE A N 1
ATOM 2291 C CA . PHE A 1 313 ? -14.651 -6.689 38.288 1.00 87.69 313 PHE A CA 1
ATOM 2292 C C . PHE A 1 313 ? -14.508 -5.653 39.415 1.00 87.69 313 PHE A C 1
ATOM 2294 O O . PHE A 1 313 ? -13.478 -4.995 39.530 1.00 87.69 313 PHE A O 1
ATOM 2301 N N . GLY A 1 314 ? -15.535 -5.475 40.256 1.00 87.81 314 GLY A N 1
ATOM 2302 C CA . GLY A 1 314 ? -15.558 -4.423 41.279 1.00 87.81 314 GLY A CA 1
ATOM 2303 C C . GLY A 1 314 ? -15.651 -3.001 40.708 1.00 87.81 314 GLY A C 1
ATOM 2304 O O . GLY A 1 314 ? -15.296 -2.046 41.393 1.00 87.81 314 GLY A O 1
ATOM 2305 N N . LEU A 1 315 ? -16.133 -2.862 39.469 1.00 86.94 315 LEU A N 1
ATOM 2306 C CA . LEU A 1 315 ? -16.179 -1.616 38.693 1.00 86.94 315 LEU A CA 1
ATOM 2307 C C . LEU A 1 315 ? -17.572 -0.980 38.621 1.00 86.94 315 LEU A C 1
ATOM 2309 O O . LEU A 1 315 ? -17.741 0.077 38.014 1.00 86.94 315 LEU A O 1
ATOM 2313 N N . ALA A 1 316 ? -18.580 -1.584 39.247 1.00 71.75 316 ALA A N 1
ATOM 2314 C CA . ALA A 1 316 ? -19.886 -0.959 39.408 1.00 71.75 316 ALA A CA 1
ATOM 2315 C C . ALA A 1 316 ? -19.786 0.191 40.425 1.00 71.75 316 ALA A C 1
ATOM 2317 O O . ALA A 1 316 ? -19.993 0.014 41.626 1.00 71.75 316 ALA A O 1
ATOM 2318 N N . THR A 1 317 ? -19.394 1.369 39.942 1.00 66.56 317 THR A N 1
ATOM 2319 C CA . THR A 1 317 ? -19.129 2.551 40.769 1.00 66.56 317 THR A CA 1
ATOM 2320 C C . THR A 1 317 ? -19.866 3.783 40.234 1.00 66.56 317 THR A C 1
ATOM 2322 O O . THR A 1 317 ? -20.288 3.813 39.079 1.00 66.56 317 THR A O 1
ATOM 2325 N N . ASP A 1 318 ? -19.971 4.828 41.062 1.00 67.44 318 ASP A N 1
ATOM 2326 C CA . ASP A 1 318 ? -20.412 6.168 40.634 1.00 67.44 318 ASP A CA 1
ATOM 2327 C C . ASP A 1 318 ? -19.317 6.937 39.853 1.00 67.44 318 ASP A C 1
ATOM 2329 O O . ASP A 1 318 ? -19.518 8.085 39.443 1.00 67.44 318 ASP A O 1
ATOM 2333 N N . SER A 1 319 ? -18.137 6.337 39.675 1.00 73.19 319 SER A N 1
ATOM 2334 C CA . SER A 1 319 ? -17.001 6.916 38.961 1.00 73.19 319 SER A CA 1
ATOM 2335 C C . SER A 1 319 ? -17.160 6.767 37.450 1.00 73.19 319 SER A C 1
ATOM 2337 O O . SER A 1 319 ? -17.826 5.868 36.938 1.00 73.19 319 SER A O 1
ATOM 2339 N N . ARG A 1 320 ? -16.521 7.672 36.707 1.00 86.00 320 ARG A N 1
ATOM 2340 C CA . ARG A 1 320 ? -16.516 7.632 35.246 1.00 86.00 320 ARG A CA 1
ATOM 2341 C C . ARG A 1 320 ? -15.485 6.609 34.773 1.00 86.00 320 ARG A C 1
ATOM 2343 O O . ARG A 1 320 ? -14.327 6.699 35.162 1.00 86.00 320 ARG A O 1
ATOM 2350 N N . LEU A 1 321 ? -15.917 5.687 33.921 1.00 92.12 321 LEU A N 1
ATOM 2351 C CA . LEU A 1 321 ? -15.056 4.720 33.249 1.00 92.12 321 LEU A CA 1
ATOM 2352 C C . LEU A 1 321 ? -15.012 5.019 31.753 1.00 92.12 321 LEU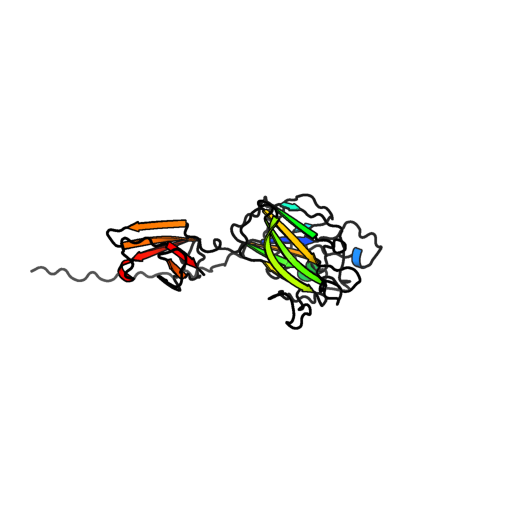 A C 1
ATOM 2354 O O . LEU A 1 321 ? -16.004 5.452 31.161 1.00 92.12 321 LEU A O 1
ATOM 2358 N N . PHE A 1 322 ? -13.854 4.780 31.158 1.00 94.06 322 PHE A N 1
ATOM 2359 C CA . PHE A 1 322 ? -13.593 4.876 29.730 1.00 94.06 322 PHE A CA 1
ATOM 2360 C C . PHE A 1 322 ? -13.167 3.503 29.230 1.00 94.06 322 PHE A C 1
ATOM 2362 O O . PHE A 1 322 ? -12.472 2.789 29.945 1.00 94.06 322 PHE A O 1
ATOM 2369 N N . PHE A 1 323 ? -13.565 3.145 28.013 1.00 95.25 323 PHE A N 1
ATOM 2370 C CA . PHE A 1 323 ? -13.314 1.825 27.440 1.00 95.25 323 PHE A CA 1
ATOM 2371 C C . PHE A 1 323 ? -12.614 1.957 26.093 1.00 95.25 323 PHE A C 1
ATOM 2373 O O . PHE A 1 323 ? -12.866 2.911 25.353 1.00 95.25 323 PHE A O 1
ATOM 2380 N N . ARG A 1 324 ? -11.759 0.987 25.775 1.00 93.69 324 ARG A N 1
ATOM 2381 C CA . ARG A 1 324 ? -11.184 0.797 24.439 1.00 93.69 324 ARG A CA 1
ATOM 2382 C C . ARG A 1 324 ? -11.077 -0.693 24.140 1.00 93.69 324 ARG A C 1
ATOM 2384 O O . ARG A 1 324 ? -10.981 -1.506 25.058 1.00 93.69 324 ARG A O 1
ATOM 2391 N N . VAL A 1 325 ? -11.069 -1.019 22.857 1.00 93.94 325 VAL A N 1
ATOM 2392 C CA . VAL A 1 325 ? -10.834 -2.376 22.369 1.00 93.94 325 VAL A CA 1
ATOM 2393 C C . VAL A 1 325 ? -9.504 -2.380 21.629 1.00 93.94 325 VAL A C 1
ATOM 2395 O O . VAL A 1 325 ? -9.235 -1.466 20.854 1.00 93.94 325 VAL A O 1
ATOM 2398 N N . GLU A 1 326 ? -8.670 -3.379 21.892 1.00 89.81 326 GLU A N 1
ATOM 2399 C CA . GLU A 1 326 ? -7.346 -3.534 21.286 1.00 89.81 326 GLU A CA 1
ATOM 2400 C C . GLU A 1 326 ? -7.191 -4.929 20.676 1.00 89.81 326 GLU A C 1
ATOM 2402 O O . GLU A 1 326 ? -7.921 -5.856 21.037 1.00 89.81 326 GLU A O 1
ATOM 2407 N N . LYS A 1 327 ? -6.250 -5.060 19.739 1.00 82.00 327 LYS A N 1
ATOM 2408 C CA . LYS A 1 327 ? -5.811 -6.338 19.174 1.00 82.00 327 LYS A CA 1
ATOM 2409 C C . LYS A 1 327 ? -4.456 -6.719 19.761 1.00 82.00 327 LYS A C 1
ATOM 2411 O O . LYS A 1 327 ? -3.635 -5.792 19.947 1.00 82.00 327 LYS A O 1
#

Secondary structure (DSSP, 8-state):
------PPP--------------PPPPEEEEEEPPPS---SSSSSTT------TT--BTTTTBS--EEE-SSSEEEEEEE-TT-PEEEEEEEE-------SS---SSSTTT-HHHHHHT--B--TTS-EEEEEE----SSEEEEEE---SSSS-EEEEEEEEETTTTSEEEEEEEEEE-S---S---B--TTSB-SSSSBPB-SEEEEEEE--SSEEEEEEE-SSS-SSSS----B-EEEEEE-SS-SS--EEEEEEETTTTEEEEEEE--TT-EEEEEEESSSS---EEEEEEEEPPSSSSEEEEEEEGGGGT--SSS--EEEEE-

pLDDT: mean 81.12, std 19.37, range [26.28, 98.56]

Radius of gyration: 25.92 Å; chains: 1; bounding box: 77×57×75 Å

Sequence (327 aa):
MIRLTKISSILALATAMASISTTAMASSIGVNTGPSNAGDGSSPEDAQNNVVPPTSTAGIVPQTNWNNVMQGNWGAQQVTDDSGTLLATTVSVQTSWANGNVILDGTPAAADGDRLMMNGGMDNNGGPQGWTITEIPYANYEVYIYFDGGSNGNRGGVYQILDTDNGENVLAAQYGYDTATFDGTYKQATGDGTDGQGQGLDSNYVILTDLTAPNIKIQSIADQLGGGDNVKRAPMNGFQIVEVGGPGPPTITEIDYTSADGLLTLTWNSKPGETYAIKYSEDMISWDSDIDDGYPAAEEGDTTTAIFNLNDFGLATDSRLFFRVEK

Foldseek 3Di:
DDDDDDDDDDDPPPPPPPPPPPPPFFKKAWEFAAQEPDPVVPDLQNVDGLDQAQPAWADPSTAGQHHYDHDAQADWDWTAIRVRHTDPKTKGWHADADGFLDNPPDDDLVRHNHSSLAGGKTWRQQAKTFMKMAQAPAQWWKKKWFYDDNDLQFAWAKKFKFQPVPPRHTPWIATATANDGDPPDAAEQDDNQDPVVPAGDHGGMYMTGQDRHRIIIIMGHFDPNRTRDPHRHHITRIMMITHPPAHGFWDFPDWDADLVQQKIKTKIFGDAPAFKWKWKDLPVPDTPHTPDHGHGADNDDGMRIDMDRCVVVVNSDPGDMDIDIHD